Protein AF-A0A183FYB6-F1 (afdb_monomer)

Nearest PDB structures (foldseek):
  6om7-assembly1_SV  TM=3.586E-01  e=1.564E+00  Homo sapiens

Sequence (193 aa):
MKQRPSKEAGGSYETLALQLKVPKEHMGYKEALTTQLQERDVDNSEKNSQEGVKLTKEHHLEDEAEQRRQQRIAFIRQRLKQLKERARAIRKGAALHTLLGLRGSISVEDRQDRLLYKKGDVHDIGNYRPICLLSLIYKLFTRVILNRISRTLDEGQPGEQAGFRRGFSTIDHVHTITKLIEVSREYKPLAVP

pLDDT: mean 75.93, std 17.68, range [33.97, 97.44]

Radius of gyration: 52.87 Å; Cα contacts (8 Å, |Δi|>4): 51; chains: 1; bounding box: 85×89×147 Å

Secondary structure (DSSP, 8-state):
--PPPP------HHHHHHHTT--GGGGHHHHHHHHHHHHHHHHHHHHHHHHHHHHHHHHHHHHHHHHHHHHHHHHHHHHHHHHHHHHHHHHHHHHHHHHTT---S--TT--EEEEEE-SS-SS-GGGEEEEEE--HHHHHHHHHHHHHHHHHHHHTS-TT--TT-TT--HHHHHHHHHHHHHHHHHSS-----

Foldseek 3Di:
DDDDDDDDDPPDPVNVCVVVVPDPVCVVVVVVVVVVVVVVVVVVVVVVVVVVVVVVVVVVVVVVVVVVVVVVVVVVVVVVVVVVVVVVVVVVVVVVCVVVPPPPDPPPPPKDWDWAAADDDPPDPVRTDIDIDDDPVVVVVVVVVCVVCVVVVQVPDDPPDQPPHPPRDVVVVVVVVVVVVVVCVVPPPPPPD

Mean predicted aligned error: 20.77 Å

Solvent-accessible surface area (backbone atoms only — not comparable to full-atom values): 11667 Å² total; per-residue (Å²): 137,82,85,83,84,79,95,81,80,86,70,52,70,68,59,55,40,62,74,65,65,61,65,74,83,60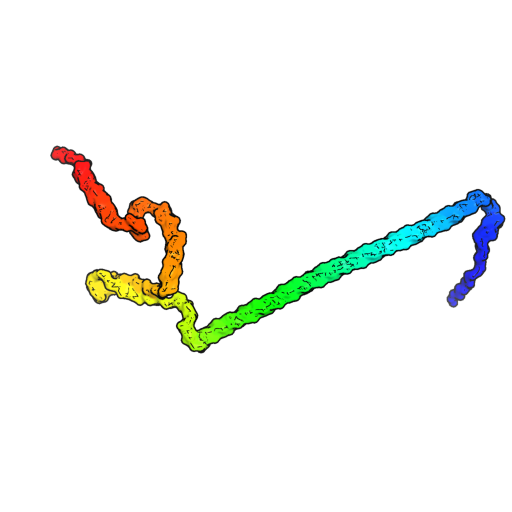,54,60,55,56,56,52,50,50,52,52,51,51,53,52,50,50,54,50,52,52,49,53,51,52,50,54,56,48,54,53,52,51,50,53,53,49,52,52,52,49,50,53,52,49,53,54,52,51,52,52,53,52,51,51,50,52,50,54,50,51,55,47,51,51,51,51,49,51,52,48,45,64,70,68,67,58,90,72,67,87,65,91,69,62,65,46,77,43,77,42,81,73,62,82,61,88,87,46,73,84,27,42,41,84,42,76,45,69,40,70,69,53,54,51,51,52,50,56,52,44,70,71,44,45,65,63,55,61,72,72,47,61,91,86,63,39,81,98,44,88,96,47,53,73,62,59,53,52,53,51,51,53,50,52,52,53,51,54,62,70,67,45,70,79,77,72,130

Organism: Heligmosomoides polygyrus (NCBI:txid6339)

Structure (mmCIF, N/CA/C/O backbone):
data_AF-A0A183FYB6-F1
#
_entry.id   AF-A0A183FYB6-F1
#
loop_
_atom_site.group_PDB
_atom_site.id
_atom_site.type_symbol
_atom_site.label_atom_id
_atom_site.label_alt_id
_atom_site.label_comp_id
_atom_site.label_asym_id
_atom_site.label_entity_id
_atom_site.label_seq_id
_atom_site.pdbx_PDB_ins_code
_atom_site.Cartn_x
_atom_site.Cartn_y
_atom_site.Cartn_z
_atom_site.occupancy
_atom_site.B_iso_or_equiv
_atom_site.auth_seq_id
_atom_site.auth_comp_id
_atom_site.auth_asym_id
_atom_site.auth_atom_id
_atom_site.pdbx_PDB_model_num
ATOM 1 N N . MET A 1 1 ? -24.829 36.175 103.598 1.00 36.00 1 MET A N 1
ATOM 2 C CA . MET A 1 1 ? -24.707 37.210 102.550 1.00 36.00 1 MET A CA 1
ATOM 3 C C . MET A 1 1 ? -26.033 37.271 101.791 1.00 36.00 1 MET A C 1
ATOM 5 O O . MET A 1 1 ? -26.378 36.318 101.116 1.00 36.00 1 MET A O 1
ATOM 9 N N . LYS A 1 2 ? -26.792 38.343 102.062 1.00 42.41 2 LYS A N 1
ATOM 10 C CA . LYS A 1 2 ? -27.970 38.929 101.384 1.00 42.41 2 LYS A CA 1
ATOM 11 C C . LYS A 1 2 ? -29.039 38.004 100.764 1.00 42.41 2 LYS A C 1
ATOM 13 O O . LYS A 1 2 ? -28.958 37.599 99.610 1.00 42.41 2 LYS A O 1
ATOM 18 N N . GLN A 1 3 ? -30.104 37.814 101.546 1.00 36.25 3 GLN A N 1
ATOM 19 C CA . GLN A 1 3 ? -31.458 37.469 101.100 1.00 36.25 3 GLN A CA 1
ATOM 20 C C . GLN A 1 3 ? -31.987 38.526 100.106 1.00 36.25 3 GLN A C 1
ATOM 22 O O . GLN A 1 3 ? -31.734 39.719 100.286 1.00 36.25 3 GLN A O 1
ATOM 27 N N . ARG A 1 4 ? -32.729 38.103 99.072 1.00 36.03 4 ARG A N 1
ATOM 28 C CA . ARG A 1 4 ? -33.546 39.002 98.235 1.00 36.03 4 ARG A CA 1
ATOM 29 C C . ARG A 1 4 ? -34.862 39.301 98.962 1.00 36.03 4 ARG A C 1
ATOM 31 O O . ARG A 1 4 ? -35.551 38.337 99.292 1.00 36.03 4 ARG A O 1
ATOM 38 N N . PRO A 1 5 ? -35.259 40.569 99.151 1.00 35.81 5 PRO A N 1
ATOM 39 C CA . PRO A 1 5 ? -36.634 40.894 99.479 1.00 35.81 5 PRO A CA 1
ATOM 40 C C . PRO A 1 5 ? -37.522 40.871 98.229 1.00 35.81 5 PRO A C 1
ATOM 42 O O . PRO A 1 5 ? -37.082 41.087 97.098 1.00 35.81 5 PRO A O 1
ATOM 45 N N . SER A 1 6 ? -38.776 40.550 98.505 1.00 33.97 6 SER A N 1
ATOM 46 C CA . SER A 1 6 ? -39.926 40.275 97.655 1.00 33.97 6 SER A CA 1
ATOM 47 C C . SER A 1 6 ? -40.366 41.425 96.742 1.00 33.97 6 SER A C 1
ATOM 49 O O . SER A 1 6 ? -40.246 42.604 97.064 1.00 33.97 6 SER A O 1
ATOM 51 N N . LYS A 1 7 ? -40.939 41.036 95.597 1.00 47.16 7 LYS A N 1
ATOM 52 C CA . LYS A 1 7 ? -41.685 41.889 94.667 1.00 47.16 7 LYS A CA 1
ATOM 53 C C . LYS A 1 7 ? -43.050 42.253 95.263 1.00 47.16 7 LYS A C 1
ATOM 55 O O . LYS A 1 7 ? -43.981 41.501 95.031 1.00 47.16 7 LYS A O 1
ATOM 60 N N . GLU A 1 8 ? -43.202 43.388 95.938 1.00 42.03 8 GLU A N 1
ATOM 61 C CA . GLU A 1 8 ? -44.531 43.981 96.172 1.00 42.03 8 GLU A CA 1
ATOM 62 C C . GLU A 1 8 ? -44.449 45.509 96.244 1.00 42.03 8 GLU A C 1
ATOM 64 O O . GLU A 1 8 ? -44.002 46.070 97.236 1.00 42.03 8 GLU A O 1
ATOM 69 N N . ALA A 1 9 ? -44.870 46.167 95.162 1.00 39.75 9 ALA A N 1
ATOM 70 C CA . ALA A 1 9 ? -45.521 47.482 95.163 1.00 39.75 9 ALA A CA 1
ATOM 71 C C . ALA A 1 9 ? -46.007 47.774 93.732 1.00 39.75 9 ALA A C 1
ATOM 73 O O . ALA A 1 9 ? -45.544 48.694 93.060 1.00 39.75 9 ALA A O 1
ATOM 74 N N . GLY A 1 10 ? -46.906 46.929 93.222 1.00 40.19 10 GLY A N 1
ATOM 75 C CA . GLY A 1 10 ? -47.635 47.207 91.988 1.00 40.19 10 GLY A CA 1
ATOM 76 C C . GLY A 1 10 ? -48.708 48.260 92.247 1.00 40.19 10 GLY A C 1
ATOM 77 O O . GLY A 1 10 ? -49.878 47.920 92.374 1.00 40.19 10 GLY A O 1
ATOM 78 N N . GLY A 1 11 ? -48.319 49.531 92.350 1.00 44.25 11 GLY A N 1
ATOM 79 C CA . GLY A 1 11 ? -49.267 50.621 92.131 1.00 44.25 11 GLY A CA 1
ATOM 80 C C . GLY A 1 11 ? -49.662 50.587 90.658 1.00 44.25 11 GLY A C 1
ATOM 81 O O . GLY A 1 11 ? -48.791 50.710 89.797 1.00 44.25 11 GLY A O 1
ATOM 82 N N . SER A 1 12 ? -50.940 50.348 90.354 1.00 60.69 12 SER A N 1
ATOM 83 C CA . SER A 1 12 ? -51.438 50.378 88.973 1.00 60.69 12 SER A CA 1
ATOM 84 C C . SER A 1 12 ? -51.045 51.708 88.319 1.00 60.69 12 SER A C 1
ATOM 86 O O . SER A 1 12 ? -51.021 52.750 88.976 1.00 60.69 12 SER A O 1
ATOM 88 N N . TYR A 1 13 ? -50.745 51.695 87.017 1.00 58.19 13 TYR A N 1
ATOM 89 C CA . TYR A 1 13 ? -50.424 52.907 86.245 1.00 58.19 13 TYR A CA 1
ATOM 90 C C . TYR A 1 13 ? -51.502 53.993 86.420 1.00 58.19 13 TYR A C 1
ATOM 92 O O . TYR A 1 13 ? -51.203 55.184 86.403 1.00 58.19 13 TYR A O 1
ATOM 100 N N . GLU A 1 14 ? -52.747 53.572 86.658 1.00 54.38 14 GLU A N 1
ATOM 101 C CA . GLU A 1 14 ? -53.883 54.442 86.971 1.00 54.38 14 GLU A CA 1
ATOM 102 C C . GLU A 1 14 ? -53.719 55.179 88.306 1.00 54.38 14 GLU A C 1
ATOM 104 O O . GLU A 1 14 ? -54.045 56.360 88.406 1.00 54.38 14 GLU A O 1
ATOM 109 N N . THR A 1 15 ? -53.160 54.518 89.322 1.00 59.91 15 THR A N 1
ATOM 110 C CA . THR A 1 15 ? -52.908 55.107 90.642 1.00 59.91 15 THR A CA 1
ATOM 111 C C . THR A 1 15 ? -51.805 56.167 90.572 1.00 59.91 15 THR A C 1
ATOM 113 O O . THR A 1 15 ? -51.948 57.245 91.150 1.00 59.91 15 THR A O 1
ATOM 116 N N . LEU A 1 16 ? -50.743 55.903 89.800 1.00 59.31 16 LEU A N 1
ATOM 117 C CA . LEU A 1 16 ? -49.637 56.844 89.580 1.00 59.31 16 LEU A CA 1
ATOM 118 C C . LEU A 1 16 ? -50.051 58.036 88.699 1.00 59.31 16 LEU A C 1
ATOM 120 O O . LEU A 1 16 ? -49.665 59.172 88.974 1.00 59.31 16 LEU A O 1
ATOM 124 N N . ALA A 1 17 ? -50.882 57.809 87.678 1.00 59.72 17 ALA A N 1
ATOM 125 C CA . ALA A 1 17 ? -51.378 58.869 86.800 1.00 59.72 17 ALA A CA 1
ATOM 126 C C . ALA A 1 17 ? -52.320 59.850 87.526 1.00 59.72 17 ALA A C 1
ATOM 128 O O . ALA A 1 17 ? -52.258 61.057 87.276 1.00 59.72 17 ALA A O 1
ATOM 129 N N . LEU A 1 18 ? -53.143 59.355 88.463 1.00 61.66 18 LEU A N 1
ATOM 130 C CA . LEU A 1 18 ? -54.000 60.181 89.324 1.00 61.66 18 LEU A CA 1
ATOM 131 C C . LEU A 1 18 ? -53.189 61.034 90.310 1.00 61.66 18 LEU A C 1
ATOM 133 O O . LEU A 1 18 ? -53.523 62.200 90.523 1.00 61.66 18 LEU A O 1
ATOM 137 N N . GLN A 1 19 ? -52.103 60.490 90.871 1.00 58.16 19 GLN A N 1
ATOM 138 C CA . GLN A 1 19 ? -51.196 61.237 91.753 1.00 58.16 19 GLN A CA 1
ATOM 139 C C . GLN A 1 19 ? -50.416 62.334 91.011 1.00 58.16 19 GLN A C 1
ATOM 141 O O . GLN A 1 19 ? -50.148 63.386 91.586 1.00 58.16 19 GLN A O 1
ATOM 146 N N . LEU A 1 20 ? -50.100 62.119 89.730 1.00 62.69 20 LEU A N 1
ATOM 147 C CA . LEU A 1 20 ? -49.336 63.053 88.895 1.00 62.69 20 LEU A CA 1
ATOM 148 C C . LEU A 1 20 ? -50.205 64.042 88.091 1.00 62.69 20 LEU A C 1
ATOM 150 O O . LEU A 1 20 ? -49.653 64.851 87.350 1.00 62.69 20 LEU A O 1
ATOM 154 N N . LYS A 1 21 ? -51.544 64.009 88.233 1.00 56.91 21 LYS A N 1
ATOM 155 C CA . LYS A 1 21 ? -52.509 64.861 87.495 1.00 56.91 21 LYS A CA 1
ATOM 156 C C . LYS A 1 21 ? -52.248 64.899 85.979 1.00 56.91 21 LYS A C 1
ATOM 158 O O . LYS A 1 21 ? -52.318 65.957 85.354 1.00 56.91 21 LYS A O 1
ATOM 163 N N . VAL A 1 22 ? -51.950 63.746 85.379 1.00 59.41 22 VAL A N 1
ATOM 164 C CA . VAL A 1 22 ? -51.697 63.657 83.932 1.00 59.41 22 VAL A CA 1
ATOM 165 C C . VAL A 1 22 ? -52.994 63.981 83.162 1.00 59.41 22 VAL A C 1
ATOM 167 O O . VAL A 1 22 ? -54.030 63.377 83.461 1.00 59.41 22 VAL A O 1
ATOM 170 N N . PRO A 1 23 ? -52.986 64.920 82.193 1.00 55.41 23 PRO A N 1
ATOM 171 C CA . PRO A 1 23 ? -54.174 65.281 81.415 1.00 55.41 23 PRO A CA 1
ATOM 172 C C . PRO A 1 23 ? -54.776 64.071 80.685 1.00 55.41 23 PRO A C 1
ATOM 174 O O . PRO A 1 23 ? -54.050 63.295 80.060 1.00 55.41 23 PRO A O 1
ATOM 177 N N . LYS A 1 24 ? -56.112 63.921 80.717 1.00 55.56 24 LYS A N 1
ATOM 178 C CA . LYS A 1 24 ? -56.839 62.790 80.089 1.00 55.56 24 LYS A CA 1
ATOM 179 C C . LYS A 1 24 ? -56.607 62.674 78.577 1.00 55.56 24 LYS A C 1
ATOM 181 O O . LYS A 1 24 ? -56.803 61.607 78.010 1.00 55.56 24 LYS A O 1
ATOM 186 N N . GLU A 1 25 ? -56.153 63.750 77.947 1.00 56.84 25 GLU A N 1
ATOM 187 C CA . GLU A 1 25 ? -55.796 63.841 76.527 1.00 56.84 25 GLU A CA 1
ATOM 188 C C . GLU A 1 25 ? -54.701 62.834 76.128 1.00 56.84 25 GLU A C 1
ATOM 190 O O . GLU A 1 25 ? -54.684 62.341 75.004 1.00 56.84 25 GLU A O 1
ATOM 195 N N . HIS A 1 26 ? -53.838 62.437 77.070 1.00 54.50 26 HIS A N 1
ATOM 196 C CA . HIS A 1 26 ? -52.789 61.441 76.839 1.00 54.50 26 HIS A CA 1
ATOM 197 C C . HIS A 1 26 ? -53.249 59.982 77.030 1.00 54.50 26 HIS A C 1
ATOM 199 O O . HIS A 1 26 ? -52.442 59.066 76.879 1.00 54.50 26 HIS A O 1
ATOM 205 N N . MET A 1 27 ? -54.533 59.725 77.315 1.00 55.12 27 MET A N 1
ATOM 206 C CA . MET A 1 27 ? -55.073 58.357 77.409 1.00 55.12 27 MET A CA 1
ATOM 207 C C . MET A 1 27 ? -55.101 57.638 76.054 1.00 55.12 27 MET A C 1
ATOM 209 O O . MET A 1 27 ? -54.805 56.445 75.999 1.00 55.12 27 MET A O 1
ATOM 213 N N . GLY A 1 28 ? -55.362 58.361 74.958 1.00 59.12 28 GLY A N 1
ATOM 214 C CA . GLY A 1 28 ? -55.361 57.789 73.604 1.00 59.12 28 GLY A CA 1
ATOM 215 C C . GLY A 1 28 ? -53.983 57.287 73.155 1.00 59.12 28 GLY A C 1
ATOM 216 O O . GLY A 1 28 ? -53.887 56.374 72.340 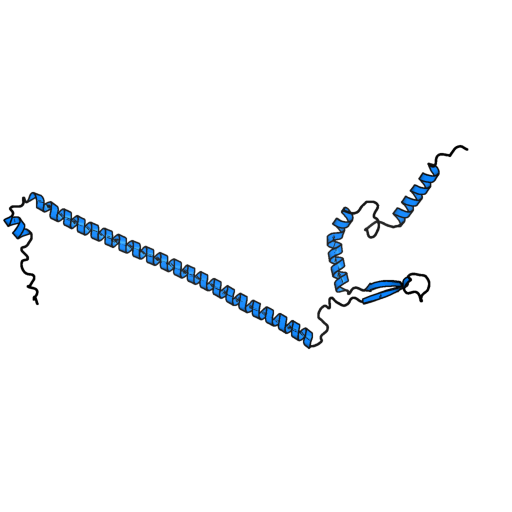1.00 59.12 28 GLY A O 1
ATOM 217 N N . TYR A 1 29 ? -52.903 57.811 73.746 1.00 58.03 29 TYR A N 1
ATOM 218 C CA . TYR A 1 29 ? -51.541 57.340 73.478 1.00 58.03 29 TYR A CA 1
ATOM 219 C C . TYR A 1 29 ? -51.299 55.909 73.970 1.00 58.03 29 TYR A C 1
ATOM 221 O O . TYR A 1 29 ? -50.502 55.197 73.367 1.00 58.03 29 TYR A O 1
ATOM 229 N N . LYS A 1 30 ? -51.982 55.463 75.035 1.00 61.94 30 LYS A N 1
ATOM 230 C CA . LYS A 1 30 ? -51.859 54.089 75.547 1.00 61.94 30 LYS A CA 1
ATOM 231 C C . LYS A 1 30 ? -52.527 53.089 74.606 1.00 61.94 30 LYS A C 1
ATOM 233 O O . LYS A 1 30 ? -51.943 52.050 74.311 1.00 61.94 30 LYS A O 1
ATOM 238 N N . GLU A 1 31 ? -53.727 53.411 74.131 1.00 66.00 31 GLU A N 1
ATOM 239 C CA . GLU A 1 31 ? -54.450 52.595 73.148 1.00 66.00 31 GLU A CA 1
ATOM 240 C C . GLU A 1 31 ? -53.666 52.537 71.836 1.00 66.00 31 GLU A C 1
ATOM 242 O O . GLU A 1 31 ? -53.359 51.452 71.363 1.00 66.00 31 GLU A O 1
ATOM 247 N N . ALA A 1 32 ? -53.177 53.678 71.342 1.00 68.25 32 ALA A N 1
ATOM 248 C CA . ALA A 1 32 ? -52.333 53.716 70.151 1.00 68.25 32 ALA A CA 1
ATOM 249 C C . ALA A 1 32 ? -51.039 52.892 70.304 1.00 68.25 32 ALA A C 1
ATOM 251 O O . ALA A 1 32 ? -50.692 52.140 69.396 1.00 68.25 32 ALA A O 1
ATOM 252 N N . LEU A 1 33 ? -50.336 52.979 71.444 1.00 64.94 33 LEU A N 1
ATOM 253 C CA . LEU A 1 33 ? -49.130 52.171 71.669 1.00 64.94 33 LEU A CA 1
ATOM 254 C C . LEU A 1 33 ? -49.443 50.677 71.770 1.00 64.94 33 LEU A C 1
ATOM 256 O O . LEU A 1 33 ? -48.668 49.861 71.284 1.00 64.94 33 LEU A O 1
ATOM 260 N N . THR A 1 34 ? -50.547 50.306 72.422 1.00 67.94 34 THR A N 1
ATOM 261 C CA . THR A 1 34 ? -50.931 48.893 72.568 1.00 67.94 34 THR A CA 1
ATOM 262 C C . THR A 1 34 ? -51.369 48.297 71.238 1.00 67.94 34 THR A C 1
ATOM 264 O O . THR A 1 34 ? -50.905 47.209 70.907 1.00 67.94 34 THR A O 1
ATOM 267 N N . THR A 1 35 ? -52.133 49.036 70.431 1.00 76.44 35 THR A N 1
ATOM 268 C CA . THR A 1 35 ? -52.473 48.650 69.058 1.00 76.44 35 THR A CA 1
ATOM 269 C C . THR A 1 35 ? -51.221 48.523 68.189 1.00 76.44 35 THR A C 1
ATOM 271 O O . THR A 1 35 ? -51.048 47.496 67.547 1.00 76.44 35 THR A O 1
ATOM 274 N N . GLN A 1 36 ? -50.280 49.473 68.244 1.00 72.50 36 GLN A N 1
ATOM 275 C CA . GLN A 1 36 ? -49.020 49.389 67.488 1.00 72.50 36 GLN A CA 1
ATOM 276 C C . GLN A 1 36 ? -48.127 48.219 67.919 1.00 72.50 36 GLN A C 1
ATOM 278 O O . GLN A 1 36 ? -47.442 47.625 67.086 1.00 72.50 36 GLN A O 1
ATOM 283 N N . LEU A 1 37 ? -48.099 47.891 69.214 1.00 67.25 37 LEU A N 1
ATOM 284 C CA . LEU A 1 37 ? -47.363 46.730 69.718 1.00 67.25 37 LEU A CA 1
ATOM 285 C C . LEU A 1 37 ? -48.024 45.424 69.261 1.00 67.25 37 LEU A C 1
ATOM 287 O O . LEU A 1 37 ? -47.327 44.540 68.775 1.00 67.25 37 LEU A O 1
ATOM 291 N N . GLN A 1 38 ? -49.356 45.335 69.324 1.00 72.94 38 GLN A N 1
ATOM 292 C CA . GLN A 1 38 ? -50.110 44.171 68.852 1.00 72.94 38 GLN A CA 1
ATOM 293 C C . GLN A 1 38 ? -49.990 43.976 67.335 1.00 72.94 38 GLN A C 1
ATOM 295 O O . GLN A 1 38 ? -49.745 42.860 66.889 1.00 72.94 38 GLN A O 1
ATOM 300 N N . GLU A 1 39 ? -50.096 45.044 66.542 1.00 74.81 39 GLU A N 1
ATOM 301 C CA . GLU A 1 39 ? -49.905 45.004 65.086 1.00 74.81 39 GLU A CA 1
ATOM 302 C C . GLU A 1 39 ? -48.475 44.584 64.720 1.00 74.81 39 GLU A C 1
ATOM 304 O O . GLU A 1 39 ? -48.285 43.720 63.865 1.00 74.81 39 GLU A O 1
ATOM 309 N N . ARG A 1 40 ? -47.457 45.108 65.423 1.00 68.88 40 ARG A N 1
ATOM 310 C CA . ARG A 1 40 ? -46.064 44.668 65.234 1.00 68.88 40 ARG A CA 1
ATOM 311 C C . ARG A 1 40 ? -45.859 43.194 65.564 1.00 68.88 40 ARG A C 1
ATOM 313 O O . ARG A 1 40 ? -45.078 42.547 64.870 1.00 68.88 40 ARG A O 1
ATOM 320 N N . ASP A 1 41 ? -46.506 42.676 66.605 1.00 72.50 41 ASP A N 1
ATOM 321 C CA . ASP A 1 41 ? -46.389 41.268 66.997 1.00 72.50 41 ASP A CA 1
ATOM 322 C C . ASP A 1 41 ? -47.071 40.335 65.982 1.00 72.50 41 ASP A C 1
ATOM 324 O O . ASP A 1 41 ? -46.523 39.278 65.657 1.00 72.50 41 ASP A O 1
ATOM 328 N N . VAL A 1 42 ? -48.215 40.747 65.422 1.00 70.44 42 VAL A N 1
ATOM 329 C CA . VAL A 1 42 ? -48.911 40.020 64.346 1.00 70.44 42 VAL A CA 1
ATOM 330 C C . VAL A 1 42 ? -48.062 39.989 63.073 1.00 70.44 42 VAL A C 1
ATOM 332 O O . VAL A 1 42 ? -47.805 38.906 62.549 1.00 70.44 42 VAL A O 1
ATOM 335 N N . ASP A 1 43 ? -47.519 41.129 62.641 1.00 71.44 43 ASP A N 1
ATOM 336 C CA . ASP A 1 43 ? -46.635 41.205 61.470 1.00 71.44 43 ASP A CA 1
ATOM 337 C C . ASP A 1 43 ? -45.375 40.338 61.629 1.00 71.44 43 ASP A C 1
ATOM 339 O O . ASP A 1 43 ? -44.916 39.704 60.674 1.00 71.44 43 ASP A O 1
ATOM 343 N N . ASN A 1 44 ? -44.791 40.295 62.831 1.00 67.00 44 ASN A N 1
ATOM 344 C CA . ASN A 1 44 ? -43.621 39.459 63.110 1.00 67.00 44 ASN A CA 1
ATOM 345 C C . ASN A 1 44 ? -43.977 37.965 63.115 1.00 67.00 44 ASN A C 1
ATOM 347 O O . ASN A 1 44 ? -43.209 37.141 62.618 1.00 67.00 44 ASN A O 1
ATOM 351 N N . SER A 1 45 ? -45.145 37.617 63.658 1.00 65.31 45 SER A N 1
ATOM 352 C CA . SER A 1 45 ? -45.683 36.255 63.645 1.00 65.31 45 SER A CA 1
ATOM 353 C C . SER A 1 45 ? -45.943 35.767 62.216 1.00 65.31 45 SER A C 1
ATOM 355 O O . SER A 1 45 ? -45.556 34.649 61.858 1.00 65.31 45 SER A O 1
ATOM 357 N N . GLU A 1 46 ? -46.547 36.605 61.374 1.00 67.25 46 GLU A N 1
ATOM 358 C CA . GLU A 1 46 ? -46.827 36.277 59.975 1.00 67.25 46 GLU A CA 1
ATOM 359 C C . GLU A 1 46 ? -45.544 36.148 59.147 1.00 67.25 46 GLU A C 1
ATOM 361 O O . GLU A 1 46 ? -45.396 35.174 58.405 1.00 67.25 46 GLU A O 1
ATOM 366 N N . LYS A 1 47 ? -44.574 37.056 59.326 1.00 62.78 47 LYS A N 1
ATOM 367 C CA . LYS A 1 47 ? -43.264 36.972 58.658 1.00 62.78 47 LYS A CA 1
ATOM 368 C C . LYS A 1 47 ? -42.495 35.714 59.057 1.00 62.78 47 LYS A C 1
ATOM 370 O O . LYS A 1 47 ? -42.058 34.983 58.172 1.00 62.78 47 LYS A O 1
ATOM 375 N N . ASN A 1 48 ? -42.421 35.396 60.352 1.00 61.44 48 ASN A N 1
ATOM 376 C CA . ASN A 1 48 ? -41.770 34.170 60.830 1.00 61.44 48 ASN A CA 1
ATOM 377 C C . ASN A 1 48 ? -42.461 32.902 60.304 1.00 61.44 48 ASN A C 1
ATOM 379 O O . ASN A 1 48 ? -41.795 31.925 59.957 1.00 61.44 48 ASN A O 1
ATOM 383 N N . SER A 1 49 ? -43.793 32.915 60.203 1.00 64.06 49 SER A N 1
ATOM 384 C CA . SER A 1 49 ? -44.560 31.790 59.658 1.00 64.06 49 SER A CA 1
ATOM 385 C C . SER A 1 49 ? -44.298 31.596 58.161 1.00 64.06 49 SER A C 1
ATOM 387 O O . SER A 1 49 ? -44.093 30.471 57.707 1.00 64.06 49 SER A O 1
ATOM 389 N N . GLN A 1 50 ? -44.247 32.678 57.381 1.00 64.75 50 GLN A N 1
ATOM 390 C CA . GLN A 1 50 ? -43.956 32.620 55.945 1.00 64.75 50 GLN A CA 1
ATOM 391 C C . GLN A 1 50 ? -42.504 32.217 55.657 1.00 64.75 50 GLN A C 1
ATOM 393 O O . GLN A 1 50 ? -42.257 31.424 54.747 1.00 64.75 50 GLN A O 1
ATOM 398 N N . GLU A 1 51 ? -41.551 32.713 56.445 1.00 63.78 51 GLU A N 1
ATOM 399 C CA . GLU A 1 51 ? -40.132 32.383 56.316 1.00 63.78 51 GLU A CA 1
ATOM 400 C C . GLU A 1 51 ? -39.871 30.914 56.687 1.00 63.78 51 GLU A C 1
ATOM 402 O O . GLU A 1 51 ? -39.200 30.203 55.939 1.00 63.78 51 GLU A O 1
ATOM 407 N N . GLY A 1 52 ? -40.523 30.399 57.739 1.00 60.22 52 GLY A N 1
ATOM 408 C CA . GLY A 1 52 ? -40.499 28.975 58.091 1.00 60.22 52 GLY A CA 1
ATOM 409 C C . GLY A 1 52 ? -41.098 28.066 57.009 1.00 60.22 52 GLY A C 1
ATOM 410 O O . GLY A 1 52 ? -40.540 27.010 56.699 1.00 60.22 52 GLY A O 1
ATOM 411 N N . VAL A 1 53 ? -42.194 28.486 56.365 1.00 64.88 53 VAL A N 1
ATOM 412 C CA . VAL A 1 53 ? -42.794 27.764 55.224 1.00 64.88 53 VAL A CA 1
ATOM 413 C C . VAL A 1 53 ? -41.895 27.814 53.981 1.00 64.88 53 VAL A C 1
ATOM 415 O O . VAL A 1 53 ? -41.879 26.872 53.188 1.00 64.88 53 VAL A O 1
ATOM 418 N N . LYS A 1 54 ? -41.131 28.892 53.787 1.00 67.12 54 LYS A N 1
ATOM 419 C CA . LYS A 1 54 ? -40.190 29.020 52.670 1.00 67.12 54 LYS A CA 1
ATOM 420 C C . LYS A 1 54 ? -38.951 28.141 52.872 1.00 67.12 54 LYS A C 1
ATOM 422 O O . LYS A 1 54 ? -38.628 27.359 51.983 1.00 67.12 54 LYS A O 1
ATOM 427 N N . LEU A 1 55 ? -38.351 28.183 54.063 1.00 59.50 55 LEU A N 1
ATOM 428 C CA . LEU A 1 55 ? -37.210 27.349 54.459 1.00 59.50 55 LEU A CA 1
ATOM 429 C C . LEU A 1 55 ? -37.531 25.851 54.368 1.00 59.50 55 LEU A C 1
ATOM 431 O O . LEU A 1 55 ? -36.737 25.070 53.855 1.00 59.50 55 LEU A O 1
ATOM 435 N N . THR A 1 56 ? -38.722 25.438 54.807 1.00 63.16 56 THR A N 1
ATOM 436 C CA . THR A 1 56 ? -39.146 24.028 54.716 1.00 63.16 56 THR A CA 1
ATOM 437 C C . THR A 1 56 ? -39.356 23.562 53.276 1.00 63.16 56 THR A C 1
ATOM 439 O O . THR A 1 56 ? -38.991 22.435 52.949 1.00 63.16 56 THR A O 1
ATOM 442 N N . LYS A 1 57 ? -39.890 24.415 52.391 1.00 68.12 57 LYS A N 1
ATOM 443 C CA . LYS A 1 57 ? -40.014 24.100 50.957 1.00 68.12 57 LYS A CA 1
ATOM 444 C C . LYS A 1 57 ? -38.654 24.011 50.267 1.00 68.12 57 LYS A C 1
ATOM 446 O O . LYS A 1 57 ? -38.463 23.113 49.452 1.00 68.12 57 LYS A O 1
ATOM 451 N N . GLU A 1 58 ? -37.728 24.910 50.594 1.00 64.50 58 GLU A N 1
ATOM 452 C CA . GLU A 1 58 ? -36.359 24.896 50.063 1.00 64.50 58 GLU A CA 1
ATOM 453 C C . GLU A 1 58 ? -35.609 23.628 50.501 1.00 64.50 58 GLU A C 1
ATOM 455 O O . GLU A 1 58 ? -35.092 22.918 49.640 1.00 64.50 58 GLU A O 1
ATOM 460 N N . HIS A 1 59 ? -35.678 23.250 51.783 1.00 62.72 59 HIS A N 1
ATOM 461 C CA . HIS A 1 59 ? -35.098 21.993 52.273 1.00 62.72 59 HIS A CA 1
ATOM 462 C C . HIS A 1 59 ? -35.685 20.750 51.586 1.00 62.72 59 HIS A C 1
ATOM 464 O O . HIS A 1 59 ? -34.938 19.864 51.186 1.00 62.72 59 HIS A O 1
ATOM 470 N N . HIS A 1 60 ? -37.004 20.687 51.371 1.00 70.12 60 HIS A N 1
ATOM 471 C CA . HIS A 1 60 ? -37.621 19.535 50.698 1.00 70.12 60 HIS A CA 1
ATOM 472 C C . HIS A 1 60 ? -37.218 19.415 49.217 1.00 70.12 60 HIS A C 1
ATOM 474 O O . HIS A 1 60 ? -37.036 18.312 48.701 1.00 70.12 60 HIS A O 1
ATOM 480 N N . LEU A 1 61 ? -37.050 20.549 48.529 1.00 69.19 61 LEU A N 1
ATOM 481 C CA . LEU A 1 61 ? -36.557 20.591 47.150 1.00 69.19 61 LEU A CA 1
ATOM 482 C C . LEU A 1 61 ? -35.079 20.177 47.062 1.00 69.19 61 LEU A C 1
ATOM 484 O O . LEU A 1 61 ? -34.693 19.480 46.117 1.00 69.19 61 LEU A O 1
ATOM 488 N N . GLU A 1 62 ? -34.262 20.575 48.040 1.00 71.94 62 GLU A N 1
ATOM 489 C CA . GLU A 1 62 ? -32.864 20.150 48.158 1.00 71.94 62 GLU A CA 1
ATOM 490 C C . GLU A 1 62 ? -32.744 18.649 48.453 1.00 71.94 62 GLU A C 1
ATOM 492 O O . GLU A 1 62 ? -31.966 17.964 47.783 1.00 71.94 62 GLU A O 1
ATOM 497 N N . ASP A 1 63 ? -33.577 18.110 49.348 1.00 78.31 63 ASP A N 1
ATOM 498 C CA . ASP A 1 63 ? -33.628 16.680 49.671 1.00 78.31 63 ASP A CA 1
ATOM 499 C C . ASP A 1 63 ? -33.995 15.831 48.440 1.00 78.31 63 ASP A C 1
ATOM 501 O O . ASP A 1 63 ? -33.372 14.798 48.168 1.00 78.31 63 ASP A O 1
ATOM 505 N N . GLU A 1 64 ? -34.966 16.273 47.633 1.00 80.50 64 GLU A N 1
ATOM 506 C CA . GLU A 1 64 ? -35.306 15.608 46.371 1.00 80.50 64 GLU A CA 1
ATOM 507 C C . GLU A 1 64 ? -34.163 15.675 45.349 1.00 80.50 64 GLU A C 1
ATOM 509 O O . GLU A 1 64 ? -33.880 14.694 44.647 1.00 80.50 64 GLU A O 1
ATOM 514 N N . ALA A 1 65 ? -33.500 16.828 45.228 1.00 81.44 65 ALA A N 1
ATOM 515 C CA . ALA A 1 65 ? -32.367 16.997 44.327 1.00 81.44 65 ALA A CA 1
ATOM 516 C C . ALA A 1 65 ? -31.189 16.103 44.746 1.00 81.44 65 ALA A C 1
ATOM 518 O O . ALA A 1 65 ? -30.536 15.483 43.893 1.00 81.44 65 ALA A O 1
ATOM 519 N N . GLU A 1 66 ? -30.952 15.972 46.050 1.00 85.12 66 GLU A N 1
ATOM 520 C CA . GLU A 1 66 ? -29.929 15.102 46.605 1.00 85.12 66 GLU A CA 1
ATOM 521 C C . GLU A 1 66 ? -30.280 13.623 46.417 1.00 85.12 66 GLU A C 1
ATOM 523 O O . GLU A 1 66 ? -29.429 12.856 45.957 1.00 85.12 66 GLU A O 1
ATOM 528 N N . GLN A 1 67 ? -31.538 13.221 46.616 1.00 85.12 67 GLN A N 1
ATOM 529 C CA . GLN A 1 67 ? -32.001 11.870 46.285 1.00 85.12 67 GLN A CA 1
ATOM 530 C C . GLN A 1 67 ? -31.815 11.552 44.796 1.00 85.12 67 GLN A C 1
ATOM 532 O O . GLN A 1 67 ? -31.275 10.497 44.451 1.00 85.12 67 GLN A O 1
ATOM 537 N N . ARG A 1 68 ? -32.163 12.473 43.888 1.00 85.88 68 ARG A N 1
ATOM 538 C CA . ARG A 1 68 ? -31.927 12.306 42.440 1.00 85.88 68 ARG A CA 1
ATOM 539 C C . ARG A 1 68 ? -30.434 12.189 42.124 1.00 85.88 68 ARG A C 1
ATOM 541 O O . ARG A 1 68 ? -30.037 11.372 41.286 1.00 85.88 68 ARG A O 1
ATOM 548 N N . ARG A 1 69 ? -29.580 12.967 42.798 1.00 85.12 69 ARG A N 1
ATOM 549 C CA . ARG A 1 69 ? -28.116 12.885 42.671 1.00 85.12 69 ARG A CA 1
ATOM 550 C C . ARG A 1 69 ? -27.590 11.537 43.168 1.00 85.12 69 ARG A C 1
ATOM 552 O O . ARG A 1 69 ? -26.789 10.909 42.472 1.00 85.12 69 ARG A O 1
ATOM 559 N N . GLN A 1 70 ? -28.069 11.057 44.312 1.00 86.38 70 GLN A N 1
ATOM 560 C CA . GLN A 1 70 ? -27.701 9.759 44.876 1.00 86.38 70 GLN A CA 1
ATOM 561 C C . GLN A 1 70 ? -28.145 8.600 43.973 1.00 86.38 70 GLN A C 1
ATOM 563 O O . GLN A 1 70 ? -27.343 7.703 43.706 1.00 86.38 70 GLN A O 1
ATOM 568 N N . GLN A 1 71 ? -29.356 8.655 43.409 1.00 90.12 71 GLN A N 1
ATOM 569 C CA . GLN A 1 71 ? -29.848 7.672 42.437 1.00 90.12 71 GLN A CA 1
ATOM 570 C C . GLN A 1 71 ? -28.969 7.622 41.176 1.00 90.12 71 GLN A C 1
ATOM 572 O O . GLN A 1 71 ? -28.577 6.538 40.732 1.00 90.12 71 GLN A O 1
ATOM 577 N N . ARG A 1 72 ? -28.568 8.781 40.629 1.00 89.56 72 ARG A N 1
ATOM 578 C CA . ARG A 1 72 ? -27.644 8.855 39.480 1.00 89.56 72 ARG A CA 1
ATOM 579 C C . ARG A 1 72 ? -26.272 8.259 39.803 1.00 89.56 72 ARG A C 1
ATOM 581 O O . ARG A 1 72 ? -25.737 7.480 39.013 1.00 89.56 72 ARG A O 1
ATOM 588 N N . ILE A 1 73 ? -25.709 8.580 40.969 1.00 89.12 73 ILE A N 1
ATOM 589 C CA . ILE A 1 73 ? -24.416 8.039 41.417 1.00 89.12 73 ILE A CA 1
ATOM 590 C C . ILE A 1 73 ? -24.499 6.519 41.613 1.00 89.12 73 ILE A C 1
ATOM 592 O O . ILE A 1 73 ? -23.586 5.799 41.200 1.00 89.12 73 ILE A O 1
ATOM 596 N N . ALA A 1 74 ? -25.585 6.016 42.202 1.00 90.75 74 ALA 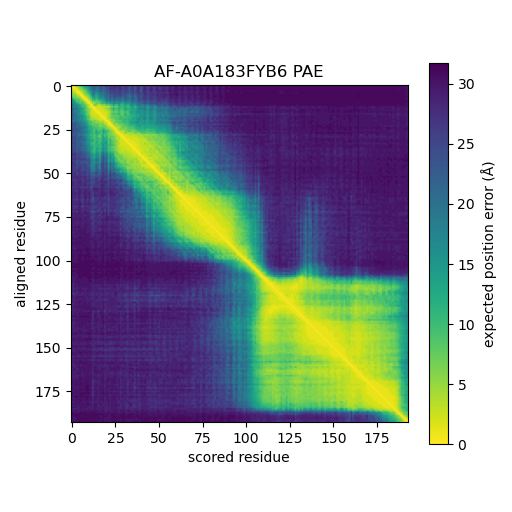A N 1
ATOM 597 C CA . ALA A 1 74 ? -25.811 4.586 42.391 1.00 90.75 74 ALA A CA 1
ATOM 598 C C . ALA A 1 74 ? -25.869 3.842 41.047 1.00 90.75 74 ALA A C 1
ATOM 600 O O . ALA A 1 74 ? -25.182 2.831 40.874 1.00 90.75 74 ALA A O 1
ATOM 601 N N . PHE A 1 75 ? -26.586 4.395 40.064 1.00 92.31 75 PHE A N 1
ATOM 602 C CA . PHE A 1 75 ? -26.650 3.847 38.709 1.00 92.31 75 PHE A CA 1
ATOM 603 C C . PHE A 1 75 ? -25.270 3.800 38.034 1.00 92.31 75 PHE A C 1
ATOM 605 O O . PHE A 1 75 ? -24.862 2.762 37.503 1.00 92.31 75 PHE A O 1
ATOM 612 N N . ILE A 1 76 ? -24.500 4.892 38.110 1.00 87.00 76 ILE A N 1
ATOM 613 C CA . ILE A 1 76 ? -23.141 4.956 37.551 1.00 87.00 76 ILE A CA 1
ATOM 614 C C . ILE A 1 76 ? -22.232 3.915 38.219 1.00 87.00 76 ILE A C 1
ATOM 616 O O . ILE A 1 76 ? -21.518 3.186 37.526 1.00 87.00 76 ILE A O 1
ATOM 620 N N . ARG A 1 77 ? -22.282 3.780 39.551 1.00 89.44 77 ARG A N 1
ATOM 621 C CA . ARG A 1 77 ? -21.510 2.762 40.288 1.00 89.44 77 ARG A CA 1
ATOM 622 C C . ARG A 1 77 ? -21.877 1.346 39.850 1.00 89.44 77 ARG A C 1
ATOM 624 O O . ARG A 1 77 ? -20.977 0.534 39.624 1.00 89.44 77 ARG A O 1
ATOM 631 N N . GLN A 1 78 ? -23.165 1.050 39.681 1.00 91.94 78 GLN A N 1
ATOM 632 C CA . GLN A 1 78 ? -23.627 -0.252 39.197 1.00 91.94 78 GLN A CA 1
ATOM 633 C C . GLN A 1 78 ? -23.116 -0.534 37.777 1.00 91.94 78 GLN A C 1
ATOM 635 O O . GLN A 1 78 ? -22.599 -1.624 37.514 1.00 91.94 78 GLN A O 1
ATOM 640 N N . ARG A 1 79 ? -23.170 0.456 36.876 1.00 91.00 79 ARG A N 1
ATOM 641 C CA . ARG A 1 79 ? -22.672 0.321 35.501 1.00 91.00 79 ARG A CA 1
ATOM 642 C C . ARG A 1 79 ? -21.158 0.122 35.450 1.00 91.00 79 ARG A C 1
ATOM 644 O O . ARG A 1 79 ? -20.683 -0.746 34.719 1.00 91.00 79 ARG A O 1
ATOM 651 N N . LEU A 1 80 ? -20.405 0.857 36.269 1.00 88.50 80 LEU A N 1
ATOM 652 C CA . LEU A 1 80 ? -18.960 0.673 36.416 1.00 88.50 80 LEU A CA 1
ATOM 653 C C . LEU A 1 80 ? -18.619 -0.713 36.973 1.00 88.50 80 LEU A C 1
ATOM 655 O O . LEU A 1 80 ? -17.672 -1.339 36.497 1.00 88.50 80 LEU A O 1
ATOM 659 N N . LYS A 1 81 ? -19.396 -1.230 37.935 1.00 89.00 81 LYS A N 1
ATOM 660 C CA . LYS A 1 81 ? -19.230 -2.595 38.459 1.00 89.00 81 LYS A CA 1
ATOM 661 C C . LYS A 1 81 ? -19.440 -3.634 37.352 1.00 89.00 81 LYS A C 1
ATOM 663 O O . LYS A 1 81 ? -18.576 -4.485 37.160 1.00 89.00 81 LYS A O 1
ATOM 668 N N . GLN A 1 82 ? -20.513 -3.510 36.565 1.00 86.31 82 GLN A N 1
ATOM 669 C CA . GLN A 1 82 ? -20.778 -4.389 35.418 1.00 86.31 82 GLN A CA 1
ATOM 670 C C . GLN A 1 82 ? -19.656 -4.335 34.368 1.00 86.31 82 GLN A C 1
ATOM 672 O O . GLN A 1 82 ? -19.201 -5.378 33.901 1.00 86.31 82 GLN A O 1
ATOM 677 N N . LEU A 1 83 ? -19.168 -3.142 34.013 1.00 81.12 83 LEU A N 1
ATOM 678 C CA . LEU A 1 83 ? -18.068 -2.982 33.055 1.00 81.12 83 LEU A CA 1
ATOM 679 C C . LEU A 1 83 ? -16.756 -3.588 33.574 1.00 81.12 83 LEU A C 1
ATOM 681 O O . LEU A 1 83 ? -16.055 -4.261 32.819 1.00 81.12 83 LEU A O 1
ATOM 685 N N . LYS A 1 84 ? -16.447 -3.422 34.866 1.00 83.19 84 LYS A N 1
ATOM 686 C CA . LYS A 1 84 ? -15.274 -4.041 35.502 1.00 83.19 84 LYS A CA 1
ATOM 687 C C . LYS A 1 84 ? -15.349 -5.569 35.507 1.00 83.19 84 LYS A C 1
ATOM 689 O O . LYS A 1 84 ? -14.322 -6.216 35.301 1.00 83.19 84 LYS A O 1
ATOM 694 N N . GLU A 1 85 ? -16.525 -6.153 35.743 1.00 83.25 85 GLU A N 1
ATOM 695 C CA . GLU A 1 85 ? -16.722 -7.607 35.638 1.00 83.25 85 GLU A CA 1
ATOM 696 C C . GLU A 1 85 ? -16.557 -8.093 34.193 1.00 83.25 85 GLU A C 1
ATOM 698 O O . GLU A 1 85 ? -15.814 -9.041 33.952 1.00 83.25 85 GLU A O 1
ATOM 703 N N . ARG A 1 86 ? -17.138 -7.391 33.209 1.00 78.38 86 ARG A N 1
ATOM 704 C CA . ARG A 1 86 ? -16.966 -7.720 31.781 1.00 78.38 86 ARG A CA 1
ATOM 705 C C . ARG A 1 86 ? -15.500 -7.655 31.349 1.00 78.38 86 ARG A C 1
ATOM 707 O O . ARG A 1 86 ? -15.015 -8.576 30.703 1.00 78.38 86 ARG A O 1
ATOM 714 N N . ALA A 1 87 ? -14.762 -6.629 31.768 1.00 74.00 87 ALA A N 1
ATOM 715 C CA . ALA A 1 87 ? -13.332 -6.510 31.483 1.00 74.00 87 ALA A CA 1
ATOM 716 C C . ALA A 1 87 ? -12.487 -7.606 32.163 1.00 74.00 87 ALA A C 1
ATOM 718 O O . ALA A 1 87 ? -11.461 -8.025 31.624 1.00 74.00 87 ALA A O 1
ATOM 719 N N . ARG A 1 88 ? -12.887 -8.085 33.351 1.00 77.06 88 ARG A N 1
ATOM 720 C CA . ARG A 1 88 ? -12.256 -9.248 34.000 1.00 77.06 88 ARG A CA 1
ATOM 721 C C . ARG A 1 88 ? -12.579 -10.549 33.272 1.00 77.06 88 ARG A C 1
ATOM 723 O O . ARG A 1 88 ? -11.671 -11.351 33.099 1.00 77.06 88 ARG A O 1
ATOM 730 N N . ALA A 1 89 ? -13.816 -10.739 32.818 1.00 71.88 89 ALA A N 1
ATOM 731 C CA . ALA A 1 89 ? -14.213 -11.902 32.028 1.00 71.88 89 ALA A CA 1
ATOM 732 C C . ALA A 1 89 ? -13.459 -11.964 30.691 1.00 71.88 89 ALA A C 1
ATOM 734 O O . ALA A 1 89 ? -12.946 -13.019 30.344 1.00 71.88 89 ALA A O 1
ATOM 735 N N . ILE A 1 90 ? -13.293 -10.828 30.002 1.00 71.56 90 ILE A N 1
ATOM 736 C CA . ILE A 1 90 ? -12.486 -10.737 28.774 1.00 71.56 90 ILE A CA 1
ATOM 737 C C . ILE A 1 90 ? -11.020 -11.084 29.057 1.00 71.56 90 ILE A C 1
ATOM 739 O O . ILE A 1 90 ? -10.444 -11.893 28.341 1.00 71.56 90 ILE A O 1
ATOM 743 N N . ARG A 1 91 ? -10.420 -10.540 30.126 1.00 68.00 91 ARG A N 1
ATOM 744 C CA . ARG A 1 91 ? -9.035 -10.875 30.509 1.00 68.00 91 ARG A CA 1
ATOM 745 C C . ARG A 1 91 ? -8.860 -12.342 30.892 1.00 68.00 91 ARG A C 1
ATOM 747 O O . ARG A 1 91 ? -7.883 -12.955 30.482 1.00 68.00 91 ARG A O 1
ATOM 754 N N . LYS A 1 92 ? -9.799 -12.915 31.650 1.00 67.25 92 LYS A N 1
ATOM 755 C CA . LYS A 1 92 ? -9.791 -14.344 31.992 1.00 67.25 92 LYS A CA 1
ATOM 756 C C . LYS A 1 92 ? -9.992 -15.215 30.755 1.00 67.25 92 LYS A C 1
ATOM 758 O O . LYS A 1 92 ? -9.298 -16.209 30.631 1.00 67.25 92 LYS A O 1
ATOM 763 N N . GLY A 1 93 ? -10.881 -14.830 29.839 1.00 61.75 93 GLY A N 1
ATOM 764 C CA . GLY A 1 93 ? -11.094 -15.513 28.562 1.00 61.75 93 GLY A CA 1
ATOM 765 C C . GLY A 1 93 ? -9.870 -15.444 27.651 1.00 61.75 93 GLY A C 1
ATOM 766 O O . GLY A 1 93 ? -9.506 -16.455 27.067 1.00 61.75 93 GLY A O 1
ATOM 767 N N . ALA A 1 94 ? -9.180 -14.301 27.604 1.00 58.94 94 ALA A N 1
ATOM 768 C CA . ALA A 1 94 ? -7.903 -14.154 26.908 1.00 58.94 94 ALA A CA 1
ATOM 769 C C . ALA A 1 94 ? -6.813 -15.040 27.534 1.00 58.94 94 ALA A C 1
ATOM 771 O O . ALA A 1 94 ? -6.112 -15.738 26.814 1.00 58.94 94 ALA A O 1
ATOM 772 N N . ALA A 1 95 ? -6.724 -15.092 28.868 1.00 60.91 95 ALA A N 1
ATOM 773 C CA . ALA A 1 95 ? -5.794 -15.984 29.559 1.00 60.91 95 ALA A CA 1
ATOM 774 C C . ALA A 1 95 ? -6.130 -17.467 29.328 1.00 60.91 95 ALA A C 1
ATOM 776 O O . ALA A 1 95 ? -5.223 -18.261 29.114 1.00 60.91 95 ALA A O 1
ATOM 777 N N . LEU A 1 96 ? -7.416 -17.840 29.320 1.00 59.91 96 LEU A N 1
ATOM 778 C CA . LEU A 1 96 ? -7.867 -19.206 29.033 1.00 59.91 96 LEU A CA 1
ATOM 779 C C . LEU A 1 96 ? -7.569 -19.596 27.580 1.00 59.91 96 LEU A C 1
ATOM 781 O O . LEU A 1 96 ? -7.147 -20.714 27.317 1.00 59.91 96 LEU A O 1
ATOM 785 N N . HIS A 1 97 ? -7.751 -18.656 26.650 1.00 55.50 97 HIS A N 1
ATOM 786 C CA . HIS A 1 97 ? -7.406 -18.800 25.238 1.00 55.50 97 HIS A CA 1
ATOM 787 C C . HIS A 1 97 ? -5.897 -19.046 25.050 1.00 55.50 97 HIS A C 1
ATOM 789 O O . HIS A 1 97 ? -5.517 -19.949 24.307 1.00 55.50 97 HIS A O 1
ATOM 795 N N . THR A 1 98 ? -5.046 -18.345 25.812 1.00 54.75 98 THR A N 1
ATOM 796 C CA . THR A 1 98 ? -3.595 -18.597 25.870 1.00 54.75 98 THR A CA 1
ATOM 797 C C . THR A 1 98 ? -3.248 -19.940 26.530 1.00 54.75 98 THR A C 1
ATOM 799 O O . THR A 1 98 ? -2.371 -20.643 26.036 1.00 54.75 98 THR A O 1
ATOM 802 N N . LEU A 1 99 ? -3.932 -20.325 27.617 1.00 56.56 99 LEU A N 1
ATOM 803 C CA . LEU A 1 99 ? -3.631 -21.543 28.384 1.00 56.56 99 LEU A CA 1
ATOM 804 C C . LEU A 1 99 ? -4.073 -22.834 27.675 1.00 56.56 99 LEU A C 1
ATOM 806 O O . LEU A 1 99 ? -3.402 -23.853 27.795 1.00 56.56 99 LEU A O 1
ATOM 810 N N . LEU A 1 100 ? -5.196 -22.805 26.945 1.00 58.59 100 LEU A N 1
ATOM 811 C CA . LEU A 1 100 ? -5.730 -23.977 26.239 1.00 58.59 100 LEU A CA 1
ATOM 812 C C . LEU A 1 100 ? -5.013 -24.280 24.916 1.00 58.59 100 LEU A C 1
ATOM 814 O O . LEU A 1 100 ? -5.388 -25.237 24.243 1.00 58.59 100 LEU A O 1
ATOM 818 N N . GLY A 1 101 ? -4.025 -23.479 24.499 1.00 53.16 101 GLY A N 1
ATOM 819 C CA . GLY A 1 101 ? -3.273 -23.731 23.263 1.00 53.16 101 GLY A CA 1
ATOM 820 C C . GLY A 1 101 ? -4.137 -23.766 21.994 1.00 53.16 101 GLY A C 1
ATOM 821 O O . GLY A 1 101 ? -3.656 -24.157 20.929 1.00 53.16 101 GLY A O 1
ATOM 822 N N . LEU A 1 102 ? -5.403 -23.341 22.076 1.00 54.12 102 LEU A N 1
ATOM 823 C CA . LEU A 1 102 ? -6.283 -23.168 20.932 1.00 54.12 102 LEU A CA 1
ATOM 824 C C . LEU A 1 102 ? -5.772 -21.945 20.167 1.00 54.12 102 LEU A C 1
ATOM 826 O O . LEU A 1 102 ? -6.194 -20.819 20.421 1.00 54.12 102 LEU A O 1
ATOM 830 N N . ARG A 1 103 ? -4.825 -22.185 19.250 1.00 44.91 103 ARG A N 1
ATOM 831 C CA . ARG A 1 103 ? -4.305 -21.284 18.204 1.00 44.91 103 ARG A CA 1
ATOM 832 C C . ARG A 1 103 ? -5.445 -20.745 17.320 1.00 44.91 103 ARG A C 1
ATOM 834 O O . ARG A 1 103 ? -5.587 -21.087 16.155 1.00 44.91 103 ARG A O 1
ATOM 841 N N . GLY A 1 104 ? -6.307 -19.933 17.908 1.00 46.59 104 GLY A N 1
ATOM 842 C CA . GLY A 1 104 ? -7.452 -19.291 17.271 1.00 46.5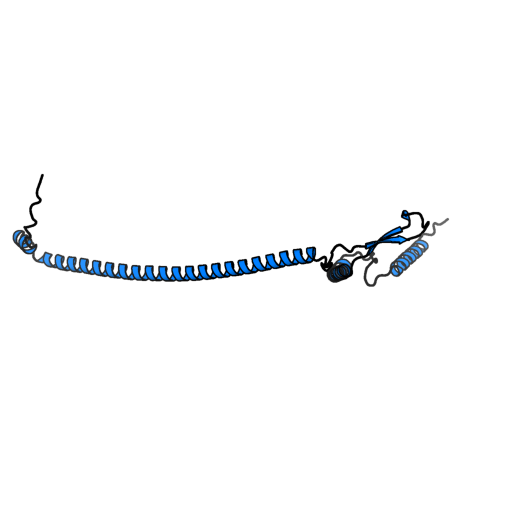9 104 GLY A CA 1
ATOM 843 C C . GLY A 1 104 ? -7.580 -17.826 17.672 1.00 46.59 104 GLY A C 1
ATOM 844 O O . GLY A 1 104 ? -8.613 -17.208 17.441 1.00 46.59 104 GLY A O 1
ATOM 845 N N . SER A 1 105 ? -6.548 -17.263 18.300 1.00 45.66 105 SER A N 1
ATOM 846 C CA . SER A 1 105 ? -6.336 -15.826 18.271 1.00 45.66 105 SER A CA 1
ATOM 847 C C . SER A 1 105 ? -5.946 -15.542 16.834 1.00 45.66 105 SER A C 1
ATOM 849 O O . SER A 1 105 ? -5.145 -16.274 16.255 1.00 45.66 105 SER A O 1
ATOM 851 N N . ILE A 1 106 ? -6.556 -14.529 16.227 1.00 51.47 106 ILE A N 1
ATOM 852 C CA . ILE A 1 106 ? -6.085 -13.990 14.956 1.00 51.47 106 ILE A CA 1
ATOM 853 C C . ILE A 1 106 ? -4.630 -13.591 15.206 1.00 51.47 106 ILE A C 1
ATOM 855 O O . ILE A 1 106 ? -4.360 -12.550 15.801 1.00 51.47 106 ILE A O 1
ATOM 859 N N . SER A 1 107 ? -3.708 -14.487 14.861 1.00 46.34 107 SER A N 1
ATOM 860 C CA . SER A 1 107 ? -2.284 -14.264 14.986 1.00 46.34 107 SER A CA 1
ATOM 861 C C . SER A 1 107 ? -1.948 -13.246 13.915 1.00 46.34 107 SER A C 1
ATOM 863 O O . SER A 1 107 ? -1.988 -13.513 12.715 1.00 46.34 107 SER A O 1
ATOM 865 N N . VAL A 1 108 ? -1.668 -12.036 14.372 1.00 51.88 108 VAL A N 1
ATOM 866 C CA . VAL A 1 108 ? -1.144 -10.923 13.579 1.00 51.88 108 VAL A CA 1
ATOM 867 C C . VAL A 1 108 ? 0.268 -11.281 13.047 1.00 51.88 108 VAL A C 1
ATOM 869 O O . VAL A 1 108 ? 0.860 -10.537 12.280 1.00 51.88 108 VAL A O 1
ATOM 872 N N . GLU A 1 109 ? 0.810 -12.456 13.385 1.00 54.75 109 GLU A N 1
ATOM 873 C CA . GLU A 1 109 ? 2.212 -12.821 13.164 1.00 54.75 109 GLU A CA 1
ATOM 874 C C . GLU A 1 109 ? 2.453 -13.865 12.060 1.00 54.75 109 GLU A C 1
ATOM 876 O O . GLU A 1 109 ? 3.604 -14.188 11.781 1.00 54.75 109 GLU A O 1
ATOM 881 N N . ASP A 1 110 ? 1.421 -14.350 11.358 1.00 62.06 110 ASP A N 1
ATOM 882 C CA . ASP A 1 110 ? 1.598 -15.331 10.269 1.00 62.06 110 ASP A CA 1
ATOM 883 C C . ASP A 1 110 ? 2.084 -14.661 8.961 1.00 62.06 110 ASP A C 1
ATOM 885 O O . ASP A 1 110 ? 1.400 -14.659 7.930 1.00 62.06 110 ASP A O 1
ATOM 889 N N . ARG A 1 111 ? 3.270 -14.042 9.006 1.00 70.81 111 ARG A N 1
ATOM 890 C CA . ARG A 1 111 ? 4.018 -13.567 7.836 1.00 70.81 111 ARG A CA 1
ATOM 891 C C . ARG A 1 111 ? 5.048 -14.624 7.465 1.00 70.81 111 ARG A C 1
ATOM 893 O O . ARG A 1 111 ? 5.948 -14.914 8.245 1.00 70.81 111 ARG A O 1
ATOM 900 N N . GLN A 1 112 ? 4.938 -15.175 6.262 1.00 82.94 112 GLN A N 1
ATOM 901 C CA . GLN A 1 112 ? 5.895 -16.166 5.781 1.00 82.94 112 GLN A CA 1
ATOM 902 C C . GLN A 1 112 ? 6.810 -15.553 4.726 1.00 82.94 112 GLN A C 1
ATOM 904 O O . GLN A 1 112 ? 6.364 -15.237 3.622 1.00 82.94 112 GLN A O 1
ATOM 909 N N . ASP A 1 113 ? 8.092 -15.417 5.049 1.00 88.44 113 ASP A N 1
ATOM 910 C CA . ASP A 1 113 ? 9.091 -14.932 4.104 1.00 88.44 113 ASP A CA 1
ATOM 911 C C . ASP A 1 113 ? 9.617 -16.095 3.258 1.00 88.44 113 ASP A C 1
ATOM 913 O O . ASP A 1 113 ? 10.021 -17.142 3.764 1.00 88.44 113 ASP A O 1
ATOM 917 N N . ARG A 1 114 ? 9.571 -15.926 1.937 1.00 91.44 114 ARG A N 1
ATOM 918 C CA . ARG A 1 114 ? 10.057 -16.899 0.958 1.00 91.44 114 ARG A CA 1
ATOM 919 C C . ARG A 1 114 ? 10.972 -16.211 -0.038 1.00 91.44 114 ARG A C 1
ATOM 921 O O . ARG A 1 114 ? 10.735 -15.073 -0.434 1.00 91.44 114 ARG A O 1
ATOM 928 N N . LEU A 1 115 ? 11.999 -16.925 -0.477 1.00 94.19 115 LEU A N 1
ATOM 929 C CA . LEU A 1 115 ? 12.884 -16.464 -1.538 1.00 94.19 115 LEU A CA 1
ATOM 930 C C . LEU A 1 115 ? 12.321 -16.889 -2.898 1.00 94.19 115 LEU A C 1
ATOM 932 O O . LEU A 1 115 ? 12.027 -18.063 -3.115 1.00 94.19 115 LEU A O 1
ATOM 936 N N . LEU A 1 116 ? 12.167 -15.928 -3.809 1.00 95.44 116 LEU A N 1
ATOM 937 C CA . LEU A 1 116 ? 11.811 -16.156 -5.207 1.00 95.44 116 LEU A CA 1
ATOM 938 C C . LEU A 1 116 ? 13.046 -15.954 -6.079 1.00 95.44 116 LEU A C 1
ATOM 940 O O . LEU A 1 116 ? 13.603 -14.859 -6.118 1.00 95.44 116 LEU A O 1
ATOM 944 N N . TYR A 1 117 ? 13.452 -16.988 -6.800 1.00 96.38 117 TYR A N 1
ATOM 945 C CA . TYR A 1 117 ? 14.546 -16.884 -7.757 1.00 96.38 117 TYR A CA 1
ATOM 946 C C . TYR A 1 117 ? 14.202 -15.899 -8.892 1.00 96.38 117 TYR A C 1
ATOM 948 O O . TYR A 1 117 ? 13.093 -15.932 -9.427 1.00 96.38 117 TYR A O 1
ATOM 956 N N . LYS A 1 118 ? 15.139 -15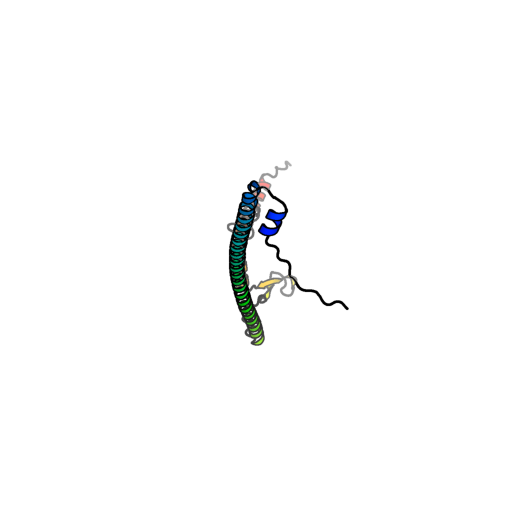.006 -9.242 1.00 96.25 118 LYS A N 1
ATOM 957 C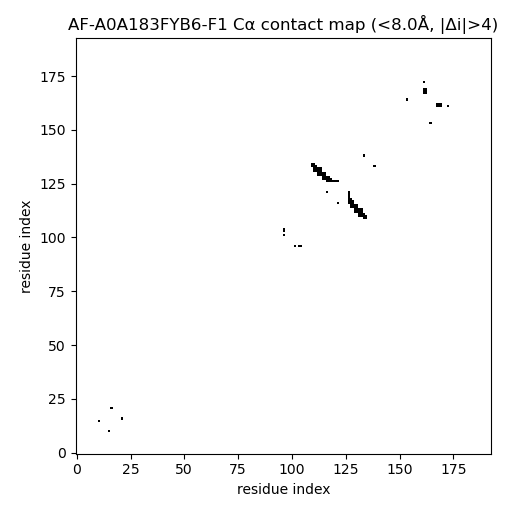 CA . LYS A 1 118 ? 14.983 -14.011 -10.317 1.00 96.25 118 LYS A CA 1
ATOM 958 C C . LYS A 1 118 ? 15.631 -14.471 -11.628 1.00 96.25 118 LYS A C 1
ATOM 960 O O . LYS A 1 118 ? 14.928 -14.591 -12.624 1.00 96.25 118 LYS A O 1
ATOM 965 N N . LYS A 1 119 ? 16.964 -14.612 -11.651 1.00 95.44 119 LYS A N 1
ATOM 966 C CA . LYS A 1 119 ? 17.802 -14.936 -12.829 1.00 95.44 119 LYS A CA 1
ATOM 967 C C . LYS A 1 119 ? 19.260 -15.162 -12.408 1.00 95.44 119 LYS A C 1
ATOM 969 O O . LYS A 1 119 ? 19.639 -14.625 -11.380 1.00 95.44 119 LYS A O 1
ATOM 974 N N . GLY A 1 120 ? 20.083 -15.818 -13.230 1.00 95.69 120 GLY A N 1
ATOM 975 C CA . GLY A 1 120 ? 21.528 -15.986 -12.989 1.00 95.69 120 GLY A CA 1
ATOM 976 C C . GLY A 1 120 ? 21.898 -17.328 -12.350 1.00 95.69 120 GLY A C 1
ATOM 977 O O . GLY A 1 120 ? 21.203 -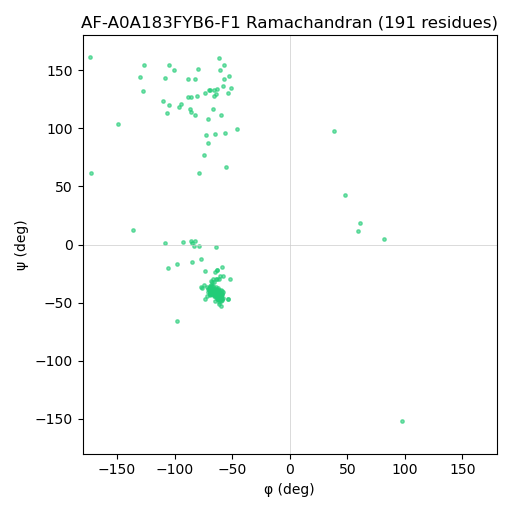18.320 -12.548 1.00 95.69 120 GLY A O 1
ATOM 978 N N . ASP A 1 121 ? 22.987 -17.378 -11.589 1.00 95.56 121 ASP A N 1
ATOM 979 C CA . ASP A 1 121 ? 23.368 -18.593 -10.860 1.00 95.56 121 ASP A CA 1
ATOM 980 C C . ASP A 1 121 ? 22.389 -18.866 -9.703 1.00 95.56 121 ASP A C 1
ATOM 982 O O . ASP A 1 121 ? 22.035 -17.967 -8.938 1.00 95.56 121 ASP A O 1
ATOM 986 N N . VAL A 1 122 ? 21.940 -20.114 -9.583 1.00 95.31 122 VAL A N 1
ATOM 987 C CA . VAL A 1 122 ? 20.987 -20.583 -8.565 1.00 95.31 122 VAL A CA 1
ATOM 988 C C . VAL A 1 122 ? 21.649 -20.685 -7.188 1.00 95.31 122 VAL A C 1
ATOM 990 O O . VAL A 1 122 ? 20.949 -20.623 -6.175 1.00 95.31 122 VAL A O 1
ATOM 993 N N . HIS A 1 123 ? 22.978 -20.808 -7.136 1.00 95.19 123 HIS A N 1
ATOM 994 C CA . HIS A 1 123 ? 23.740 -20.897 -5.888 1.00 95.19 123 HIS A CA 1
ATOM 995 C C . HIS A 1 123 ? 24.089 -19.533 -5.282 1.00 95.19 123 HIS A C 1
ATOM 997 O O . HIS A 1 123 ? 24.425 -19.457 -4.100 1.00 95.19 123 HIS A O 1
ATOM 1003 N N . ASP A 1 124 ? 23.955 -18.453 -6.051 1.00 94.44 124 ASP A N 1
ATOM 1004 C CA . ASP A 1 124 ? 24.154 -17.094 -5.561 1.00 94.44 124 ASP A CA 1
ATOM 1005 C C . ASP A 1 124 ? 22.856 -16.535 -4.952 1.00 94.44 124 ASP A C 1
ATOM 1007 O O . ASP A 1 124 ? 21.841 -16.333 -5.625 1.00 94.44 124 ASP A O 1
ATOM 1011 N N . ILE A 1 125 ? 22.898 -16.240 -3.652 1.00 92.69 125 ILE A N 1
ATOM 1012 C CA . ILE A 1 125 ? 21.776 -15.672 -2.895 1.00 92.69 125 ILE A CA 1
ATOM 1013 C C . ILE A 1 125 ? 21.321 -14.304 -3.437 1.00 92.69 125 ILE A C 1
ATOM 1015 O O . ILE A 1 125 ? 20.141 -13.961 -3.324 1.00 92.69 125 ILE A O 1
ATOM 1019 N N . GLY A 1 126 ? 22.213 -13.540 -4.082 1.00 94.88 126 GLY A N 1
ATOM 1020 C CA . GLY A 1 126 ? 21.902 -12.246 -4.700 1.00 94.88 126 GLY A CA 1
ATOM 1021 C C . GLY A 1 126 ? 20.887 -12.341 -5.847 1.00 94.88 126 GLY A C 1
ATOM 1022 O O . GLY A 1 126 ? 20.168 -11.377 -6.138 1.00 94.88 126 GLY A O 1
ATOM 1023 N N . ASN A 1 127 ? 20.748 -13.530 -6.440 1.00 97.12 127 ASN A N 1
ATOM 1024 C CA . ASN A 1 127 ? 19.817 -13.812 -7.528 1.00 97.12 127 ASN A CA 1
ATOM 1025 C C . ASN A 1 127 ? 18.386 -14.107 -7.063 1.00 97.12 127 ASN A C 1
ATOM 1027 O O . ASN A 1 127 ? 17.502 -14.339 -7.891 1.00 97.12 127 ASN A O 1
ATOM 1031 N N . TYR A 1 128 ? 18.113 -14.029 -5.759 1.00 97.00 128 TYR A N 1
ATOM 1032 C CA . TYR A 1 128 ? 16.780 -14.210 -5.194 1.00 97.00 128 TYR A CA 1
ATOM 1033 C C . TYR A 1 128 ? 16.146 -12.875 -4.773 1.00 97.00 128 TYR A C 1
ATOM 1035 O O . TYR A 1 128 ? 16.798 -11.865 -4.503 1.00 97.00 128 TYR A O 1
ATOM 1043 N N . ARG A 1 129 ? 14.813 -12.836 -4.753 1.00 95.69 129 ARG A N 1
ATOM 1044 C CA . ARG A 1 129 ? 13.998 -11.757 -4.189 1.00 95.69 129 ARG A CA 1
ATOM 1045 C C . ARG A 1 129 ? 13.316 -12.280 -2.932 1.00 95.69 129 ARG A C 1
ATOM 1047 O O . ARG A 1 129 ? 12.561 -13.244 -3.047 1.00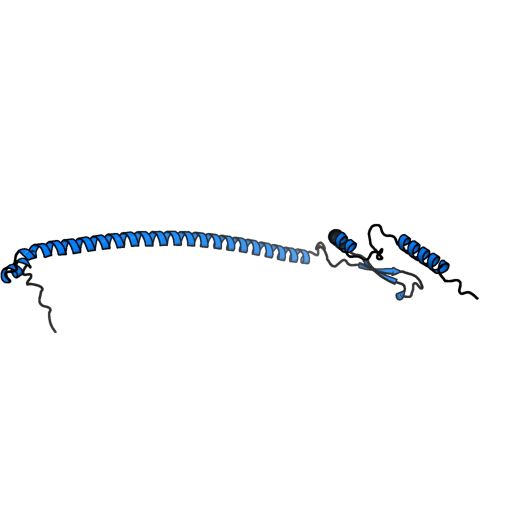 95.69 129 ARG A O 1
ATOM 1054 N N . PRO A 1 130 ? 13.489 -11.650 -1.766 1.00 94.69 130 PRO A N 1
ATOM 1055 C CA . PRO A 1 130 ? 12.613 -11.937 -0.644 1.00 94.69 130 PRO A CA 1
ATOM 1056 C C . PRO A 1 130 ? 11.189 -11.467 -0.973 1.00 94.69 130 PRO A C 1
ATOM 1058 O O . PRO A 1 130 ? 10.981 -10.358 -1.475 1.00 94.69 130 PRO A O 1
ATOM 1061 N N . ILE A 1 131 ? 10.212 -12.333 -0.717 1.00 94.38 131 ILE A N 1
ATOM 1062 C CA . ILE A 1 131 ? 8.782 -12.055 -0.824 1.00 94.38 131 ILE A CA 1
ATOM 1063 C C . ILE A 1 131 ? 8.126 -12.454 0.489 1.00 94.38 131 ILE A C 1
ATOM 1065 O O . ILE A 1 131 ? 8.324 -13.560 0.983 1.00 94.38 131 ILE A O 1
ATOM 1069 N N . CYS A 1 132 ? 7.293 -11.564 1.016 1.00 90.88 132 CYS A N 1
ATOM 1070 C CA . CYS A 1 132 ? 6.486 -11.835 2.194 1.00 90.88 132 CYS A CA 1
ATOM 1071 C C . CYS A 1 132 ? 5.097 -12.316 1.764 1.00 90.88 132 CYS A C 1
ATOM 1073 O O . CYS A 1 132 ? 4.358 -11.585 1.097 1.00 90.88 132 CYS A O 1
ATOM 1075 N N . LEU A 1 133 ? 4.707 -13.519 2.173 1.00 88.56 133 LEU A N 1
ATOM 1076 C CA . LEU A 1 133 ? 3.340 -14.000 2.032 1.00 88.56 133 LEU A CA 1
ATOM 1077 C C . LEU A 1 133 ? 2.515 -13.522 3.227 1.00 88.56 133 LEU A C 1
ATOM 1079 O O . LEU A 1 133 ? 2.750 -13.910 4.370 1.00 88.56 133 LEU A O 1
ATOM 1083 N N . LEU A 1 134 ? 1.551 -12.652 2.933 1.00 86.88 134 LEU A N 1
ATOM 1084 C CA . LEU A 1 134 ? 0.598 -12.115 3.901 1.00 86.88 134 LEU A CA 1
ATOM 1085 C C . LEU A 1 134 ? -0.553 -13.101 4.129 1.00 86.88 134 LEU A C 1
ATOM 1087 O O . LEU A 1 134 ? -1.055 -13.704 3.168 1.00 86.88 134 LEU A O 1
ATOM 1091 N N . SER A 1 135 ? -1.024 -13.192 5.375 1.00 87.69 135 SER A N 1
ATOM 1092 C CA . SER A 1 135 ? -2.240 -13.936 5.710 1.00 87.69 135 SER A CA 1
ATOM 1093 C C . SER A 1 135 ? -3.474 -13.354 5.001 1.00 87.69 135 SER A C 1
ATOM 1095 O O . SER A 1 135 ? -3.485 -12.207 4.536 1.00 87.69 135 SER A O 1
ATOM 1097 N N . LEU A 1 136 ? -4.543 -14.149 4.899 1.00 88.44 136 LEU A N 1
ATOM 1098 C CA . LEU A 1 136 ? -5.779 -13.731 4.228 1.00 88.44 136 LEU A CA 1
ATOM 1099 C C . LEU A 1 136 ? -6.392 -12.478 4.869 1.00 88.44 136 LEU A C 1
ATOM 1101 O O . LEU A 1 136 ? -6.843 -11.581 4.156 1.00 88.44 136 LEU A O 1
ATOM 1105 N N . ILE A 1 137 ? -6.363 -12.397 6.202 1.00 88.44 137 ILE A N 1
ATOM 1106 C CA . ILE A 1 137 ? -6.899 -11.259 6.957 1.00 88.44 137 ILE A CA 1
ATOM 1107 C C . ILE A 1 137 ? -6.152 -9.974 6.592 1.00 88.44 137 ILE A C 1
ATOM 1109 O O . ILE A 1 137 ? -6.781 -8.950 6.325 1.00 88.44 137 ILE A O 1
ATOM 1113 N N . TYR A 1 138 ? -4.822 -10.044 6.479 1.00 89.06 138 TYR A N 1
ATOM 1114 C CA . TYR A 1 138 ? -4.018 -8.914 6.027 1.00 89.06 138 TYR A CA 1
ATOM 1115 C C . TYR A 1 138 ? -4.367 -8.483 4.608 1.00 89.06 138 TYR A C 1
ATOM 1117 O O . TYR A 1 138 ? -4.593 -7.300 4.373 1.00 89.06 138 TYR A O 1
ATOM 1125 N N . LYS A 1 139 ? -4.475 -9.427 3.667 1.00 90.56 139 LYS A N 1
ATOM 1126 C CA . LYS A 1 139 ? -4.849 -9.115 2.278 1.00 90.56 139 LYS A CA 1
ATOM 1127 C C . LYS A 1 139 ? -6.214 -8.429 2.198 1.00 90.56 139 LYS A C 1
ATOM 1129 O O . LYS A 1 139 ? -6.357 -7.451 1.464 1.00 90.56 139 LYS A O 1
ATOM 1134 N N . LEU A 1 140 ? -7.195 -8.906 2.970 1.00 94.31 140 LEU A N 1
ATOM 1135 C CA . LEU A 1 140 ? -8.524 -8.301 3.040 1.00 94.31 140 LEU A CA 1
ATOM 1136 C C . LEU A 1 140 ? -8.447 -6.866 3.569 1.00 94.31 140 LEU A C 1
ATOM 1138 O O . LEU A 1 140 ? -8.978 -5.948 2.946 1.00 94.31 140 LEU A O 1
ATOM 1142 N N . PHE A 1 141 ? -7.749 -6.664 4.686 1.00 94.06 141 PHE A N 1
ATOM 1143 C CA . PHE A 1 141 ? -7.607 -5.349 5.298 1.00 94.06 141 PHE A CA 1
ATOM 1144 C C . PHE A 1 141 ? -6.886 -4.358 4.373 1.00 94.06 141 PHE A C 1
ATOM 1146 O O . PHE A 1 141 ? -7.383 -3.255 4.138 1.00 94.06 141 PHE A O 1
ATOM 1153 N N . THR A 1 142 ? -5.772 -4.774 3.763 1.00 94.31 142 THR A N 1
ATOM 1154 C CA . THR A 1 142 ? -5.046 -3.971 2.771 1.00 94.31 142 THR A CA 1
ATOM 1155 C C . THR A 1 142 ? -5.940 -3.607 1.588 1.00 94.31 142 THR A C 1
ATOM 1157 O O . THR A 1 142 ? -5.914 -2.462 1.144 1.00 94.31 142 THR A O 1
ATOM 1160 N N . ARG A 1 143 ? -6.783 -4.528 1.101 1.00 95.94 143 ARG A N 1
ATOM 1161 C CA . ARG A 1 143 ? -7.720 -4.245 0.004 1.00 95.94 143 ARG A CA 1
ATOM 1162 C C . ARG A 1 143 ? -8.786 -3.223 0.397 1.00 95.94 143 ARG A C 1
ATOM 1164 O O . ARG A 1 143 ? -9.087 -2.341 -0.403 1.00 95.94 143 ARG A O 1
ATOM 1171 N N . VAL A 1 144 ? -9.333 -3.310 1.611 1.00 97.44 144 VAL A N 1
ATOM 1172 C CA . VAL A 1 144 ? -10.303 -2.328 2.126 1.00 97.44 144 VAL A CA 1
ATOM 1173 C C . VAL A 1 144 ? -9.675 -0.938 2.216 1.00 97.44 144 VAL A C 1
ATOM 1175 O O . VAL A 1 144 ? -10.290 0.028 1.767 1.00 97.44 144 VAL A O 1
ATOM 1178 N N . ILE A 1 145 ? -8.453 -0.832 2.746 1.00 97.06 145 ILE A N 1
ATOM 1179 C CA . ILE A 1 145 ? -7.721 0.441 2.801 1.00 97.06 145 ILE A CA 1
ATOM 1180 C C . ILE A 1 145 ? -7.474 0.973 1.393 1.00 97.06 145 ILE A C 1
ATOM 1182 O O . ILE A 1 145 ? -7.831 2.116 1.116 1.00 97.06 145 ILE A O 1
ATOM 1186 N N . LEU A 1 146 ? -6.929 0.141 0.499 1.00 96.00 146 LEU A N 1
ATOM 1187 C CA . LEU A 1 146 ? -6.642 0.519 -0.883 1.00 96.00 146 LEU A CA 1
ATOM 1188 C C . LEU A 1 146 ? -7.886 1.091 -1.566 1.00 96.00 146 LEU A C 1
ATOM 1190 O O . LEU A 1 146 ? -7.817 2.168 -2.140 1.00 96.00 146 LEU A O 1
ATOM 1194 N N . ASN A 1 147 ? -9.039 0.431 -1.442 1.00 96.38 147 ASN A N 1
ATOM 1195 C CA . ASN A 1 147 ? -10.283 0.901 -2.056 1.00 96.38 147 ASN A CA 1
ATOM 1196 C C . ASN A 1 147 ? -10.735 2.274 -1.532 1.00 96.38 147 ASN A C 1
ATOM 1198 O O . ASN A 1 147 ? -11.372 3.021 -2.268 1.00 96.38 147 ASN A O 1
ATOM 1202 N N . ARG A 1 148 ? -10.415 2.614 -0.277 1.00 97.25 148 ARG A N 1
ATOM 1203 C CA . ARG A 1 148 ? -10.751 3.917 0.313 1.00 97.25 148 ARG A CA 1
ATOM 1204 C C . ARG A 1 148 ? -9.820 5.031 -0.156 1.00 97.25 148 ARG A C 1
ATOM 1206 O O . ARG A 1 148 ? -10.285 6.150 -0.332 1.00 97.25 148 ARG A O 1
ATOM 1213 N N . ILE A 1 149 ? -8.533 4.734 -0.349 1.00 96.38 149 ILE A N 1
ATOM 1214 C CA . ILE A 1 149 ? -7.517 5.747 -0.685 1.00 96.38 149 ILE A CA 1
ATOM 1215 C C . ILE A 1 149 ? -7.200 5.834 -2.183 1.00 96.38 149 ILE A C 1
ATOM 1217 O O . ILE A 1 149 ? -6.631 6.834 -2.608 1.00 96.38 149 ILE A O 1
ATOM 1221 N N . SER A 1 150 ? -7.567 4.824 -2.986 1.00 95.19 150 SER A N 1
ATOM 1222 C CA . SER A 1 150 ? -7.163 4.711 -4.400 1.00 95.19 150 SER A CA 1
ATOM 1223 C C . SER A 1 150 ? -7.496 5.966 -5.190 1.00 95.19 150 SER A C 1
ATOM 1225 O O . SER A 1 150 ? -6.625 6.483 -5.869 1.00 95.19 150 SER A O 1
ATOM 1227 N N . ARG A 1 151 ? -8.718 6.500 -5.053 1.00 94.06 151 ARG A N 1
ATOM 1228 C CA . ARG A 1 151 ? -9.145 7.678 -5.820 1.00 94.06 151 ARG A CA 1
ATOM 1229 C C . ARG A 1 151 ? -8.256 8.892 -5.541 1.00 94.06 151 ARG A C 1
ATOM 1231 O O . ARG A 1 151 ? -7.754 9.502 -6.472 1.00 94.06 151 ARG A O 1
ATOM 1238 N N . THR A 1 152 ? -8.014 9.196 -4.268 1.00 95.56 152 THR A N 1
ATOM 1239 C CA . THR A 1 152 ? -7.158 10.321 -3.867 1.00 95.56 152 THR A CA 1
ATOM 1240 C C . THR A 1 152 ? -5.713 10.128 -4.324 1.00 95.56 152 THR A C 1
ATOM 1242 O O . THR A 1 152 ? -5.069 11.083 -4.747 1.00 95.56 152 THR A O 1
ATOM 1245 N N . LEU A 1 153 ? -5.198 8.894 -4.273 1.00 94.00 153 LEU A N 1
ATOM 1246 C CA . LEU A 1 153 ? -3.860 8.588 -4.779 1.00 94.00 153 LEU A CA 1
ATOM 1247 C C . LEU A 1 153 ? -3.774 8.691 -6.304 1.00 94.00 153 LEU A C 1
ATOM 1249 O O . LEU A 1 153 ? -2.741 9.112 -6.812 1.00 94.00 153 LEU A O 1
ATOM 1253 N N . ASP A 1 154 ? -4.818 8.296 -7.031 1.00 93.25 154 ASP A N 1
ATOM 1254 C CA . ASP A 1 154 ? -4.856 8.360 -8.493 1.00 93.25 154 ASP A CA 1
ATOM 1255 C C . ASP A 1 154 ? -4.974 9.805 -8.999 1.00 93.25 154 ASP A C 1
ATOM 1257 O O . ASP A 1 154 ? -4.356 10.135 -10.011 1.00 93.25 154 ASP A O 1
ATOM 1261 N N . GLU A 1 155 ? -5.726 10.657 -8.290 1.00 93.81 155 GLU A N 1
ATOM 1262 C CA . GLU A 1 155 ? -5.869 12.098 -8.557 1.00 93.81 155 GLU A CA 1
ATOM 1263 C C . GLU A 1 155 ? -4.579 12.878 -8.258 1.00 93.81 155 GLU A C 1
ATOM 1265 O O . GLU A 1 155 ? -4.251 13.824 -8.967 1.00 93.81 155 GLU A O 1
ATOM 1270 N N . GLY A 1 156 ? -3.834 12.479 -7.221 1.00 93.50 156 GLY A N 1
ATOM 1271 C CA . GLY A 1 156 ? -2.582 13.131 -6.822 1.00 93.50 156 GLY A CA 1
ATOM 1272 C C . GLY A 1 156 ? -1.337 12.682 -7.595 1.00 93.50 156 GLY A C 1
ATOM 1273 O O . GLY A 1 156 ? -0.244 13.170 -7.310 1.00 93.50 156 GLY A O 1
ATOM 1274 N N . GLN A 1 157 ? -1.461 11.733 -8.527 1.00 93.19 157 GLN A N 1
ATOM 1275 C CA . GLN A 1 157 ? -0.328 11.204 -9.289 1.00 93.19 157 GLN A CA 1
ATOM 1276 C C . GLN A 1 157 ? -0.054 12.010 -10.569 1.00 93.19 157 GLN A C 1
ATOM 1278 O O . GLN A 1 157 ? -1.002 12.392 -11.258 1.00 93.19 157 GLN A O 1
ATOM 1283 N N . PRO A 1 158 ? 1.227 12.203 -10.944 1.00 91.88 158 PRO A N 1
ATOM 1284 C CA . PRO A 1 158 ? 1.597 12.797 -12.229 1.00 91.88 158 PRO A CA 1
ATOM 1285 C C . PRO A 1 158 ? 1.013 12.031 -13.425 1.00 91.88 158 PRO A C 1
ATOM 1287 O O . PRO A 1 158 ? 0.755 10.825 -13.347 1.00 91.88 158 PRO A O 1
ATOM 1290 N N . GLY A 1 159 ? 0.828 12.718 -14.554 1.00 87.56 159 GLY A N 1
ATOM 1291 C CA . GLY A 1 159 ? 0.299 12.110 -15.781 1.00 87.56 159 GLY A CA 1
ATOM 1292 C C . GLY A 1 159 ? 1.225 11.039 -16.365 1.00 87.56 159 GLY A C 1
ATOM 1293 O O . GLY A 1 159 ? 0.759 10.059 -16.936 1.00 87.56 159 GLY A O 1
ATOM 1294 N N . GLU A 1 160 ? 2.529 11.188 -16.144 1.00 89.19 160 GLU A N 1
ATOM 1295 C CA . GLU A 1 160 ? 3.601 10.300 -16.598 1.00 89.19 160 GLU A CA 1
ATOM 1296 C C . GLU A 1 160 ? 3.713 9.024 -15.752 1.00 89.19 160 GLU A C 1
ATOM 1298 O O . GLU A 1 160 ? 4.411 8.076 -16.113 1.00 89.19 160 GLU A O 1
ATOM 1303 N N . GLN A 1 161 ? 3.051 8.978 -14.595 1.00 91.19 161 GLN A N 1
ATOM 1304 C CA . GLN A 1 161 ? 3.024 7.792 -13.756 1.00 91.19 161 GLN A CA 1
ATOM 1305 C C . GLN A 1 161 ? 1.957 6.827 -14.289 1.00 91.19 161 GLN A C 1
ATOM 1307 O O . GLN A 1 161 ? 0.769 7.090 -14.152 1.00 91.19 161 GLN A O 1
ATOM 1312 N N . ALA A 1 162 ? 2.362 5.679 -14.840 1.00 90.19 162 ALA A N 1
ATOM 1313 C CA . ALA A 1 162 ? 1.446 4.598 -15.262 1.00 90.19 162 ALA A CA 1
ATOM 1314 C C . ALA A 1 162 ? 1.458 3.387 -14.321 1.00 90.19 162 ALA A C 1
ATOM 1316 O O . ALA A 1 162 ? 0.544 2.562 -14.331 1.00 90.19 162 ALA A O 1
ATOM 1317 N N . GLY A 1 163 ? 2.522 3.238 -13.529 1.00 92.00 163 GLY A N 1
ATOM 1318 C CA . GLY A 1 163 ? 2.722 2.060 -12.693 1.00 92.00 163 GLY A CA 1
ATOM 1319 C C . GLY A 1 163 ? 1.640 1.938 -11.625 1.00 92.00 163 GLY A C 1
ATOM 1320 O O . GLY A 1 163 ? 1.407 2.882 -10.877 1.00 92.00 163 GLY A O 1
ATOM 1321 N N . PHE A 1 164 ? 1.029 0.753 -11.528 1.00 89.62 164 PHE A N 1
ATOM 1322 C CA . PHE A 1 164 ? 0.003 0.409 -10.531 1.00 89.62 164 PHE A CA 1
ATOM 1323 C C . PHE A 1 164 ? -1.279 1.254 -10.584 1.00 89.62 164 PHE A C 1
ATOM 1325 O O . PHE A 1 164 ? -2.051 1.242 -9.626 1.00 89.62 164 PHE A O 1
ATOM 1332 N N . ARG A 1 165 ? -1.540 1.936 -11.704 1.00 91.31 165 ARG A N 1
ATOM 1333 C CA . ARG A 1 165 ? -2.765 2.710 -11.917 1.00 91.31 165 ARG A CA 1
ATOM 1334 C C . ARG A 1 165 ? -3.767 1.950 -12.766 1.00 91.31 165 ARG A C 1
ATOM 1336 O O . ARG A 1 165 ? -3.416 1.149 -13.633 1.00 91.31 165 ARG A O 1
ATOM 1343 N N . ARG A 1 166 ? -5.048 2.217 -12.531 1.00 89.44 166 ARG A N 1
ATOM 1344 C CA . ARG A 1 166 ? -6.124 1.623 -13.325 1.00 89.44 166 ARG A CA 1
ATOM 1345 C C . ARG A 1 166 ? -6.179 2.274 -14.707 1.00 89.44 166 ARG A C 1
ATOM 1347 O O . ARG A 1 166 ? -6.247 3.490 -14.799 1.00 89.44 166 ARG A O 1
ATOM 1354 N N . GLY A 1 167 ? -6.225 1.456 -15.758 1.00 90.50 167 GLY A N 1
ATOM 1355 C CA . GLY A 1 167 ? -6.384 1.935 -17.137 1.00 90.50 167 GLY A CA 1
ATOM 1356 C C . GLY A 1 167 ? -5.095 2.415 -17.806 1.00 90.50 167 GLY A C 1
ATOM 1357 O O . GLY A 1 167 ? -5.163 2.874 -18.937 1.00 90.50 167 GLY A O 1
ATOM 1358 N N . PHE A 1 168 ? -3.946 2.275 -17.143 1.00 90.94 168 PHE A N 1
ATOM 1359 C CA . PHE A 1 168 ? -2.635 2.566 -17.716 1.00 90.94 168 PHE A CA 1
ATOM 1360 C C . PHE A 1 168 ? -1.871 1.267 -17.976 1.00 90.94 168 PHE A C 1
ATOM 1362 O O . PHE A 1 168 ? -1.946 0.322 -17.184 1.00 90.94 168 PHE A O 1
ATOM 1369 N N . SER A 1 169 ? -1.112 1.228 -19.069 1.00 91.62 169 SER A N 1
ATOM 1370 C CA . SER A 1 169 ? -0.259 0.101 -19.431 1.00 91.62 169 SER A CA 1
ATOM 1371 C C . SER A 1 169 ? 1.174 0.552 -19.692 1.00 91.62 169 SER A C 1
ATOM 1373 O O . SER A 1 169 ? 1.443 1.677 -20.107 1.00 91.62 169 SER A O 1
ATOM 1375 N N . THR A 1 170 ? 2.131 -0.362 -19.521 1.00 92.50 170 THR A N 1
ATOM 1376 C CA . THR A 1 170 ? 3.511 -0.127 -19.971 1.00 92.50 170 THR A CA 1
ATOM 1377 C C . THR A 1 170 ? 3.597 0.038 -21.488 1.00 92.50 170 THR A C 1
ATOM 1379 O O . THR A 1 170 ? 4.552 0.630 -21.979 1.00 92.50 170 THR A O 1
ATOM 1382 N N . ILE A 1 171 ? 2.604 -0.465 -22.229 1.00 93.25 171 ILE A N 1
ATOM 1383 C CA . ILE A 1 171 ? 2.520 -0.337 -23.689 1.00 93.25 171 ILE A CA 1
ATOM 1384 C C . ILE A 1 171 ? 2.397 1.134 -24.100 1.00 93.25 171 ILE A C 1
ATOM 1386 O O . ILE A 1 171 ? 3.096 1.555 -25.018 1.00 93.25 171 ILE A O 1
ATOM 1390 N N . ASP A 1 172 ? 1.583 1.920 -23.393 1.00 89.56 172 ASP A N 1
ATOM 1391 C CA . ASP A 1 172 ? 1.349 3.336 -23.707 1.00 89.56 172 ASP A CA 1
ATOM 1392 C C . ASP A 1 172 ? 2.651 4.139 -23.604 1.00 89.56 172 ASP A C 1
ATOM 1394 O O . ASP A 1 172 ? 2.988 4.950 -24.469 1.00 89.56 172 ASP A O 1
ATOM 1398 N N . HIS A 1 173 ? 3.445 3.850 -22.572 1.00 91.88 173 HIS A N 1
ATOM 1399 C CA . HIS A 1 173 ? 4.758 4.457 -22.387 1.00 91.88 173 HIS A CA 1
ATOM 1400 C C . HIS A 1 173 ? 5.784 3.999 -23.415 1.00 91.88 173 HIS A C 1
ATOM 1402 O O . HIS A 1 173 ? 6.525 4.834 -23.928 1.00 91.88 173 HIS A O 1
ATOM 1408 N N . VAL A 1 174 ? 5.828 2.704 -23.747 1.00 94.88 174 VAL A N 1
ATOM 1409 C CA . VAL A 1 174 ? 6.715 2.210 -24.812 1.00 94.88 174 VAL A CA 1
ATOM 1410 C C . VAL A 1 174 ? 6.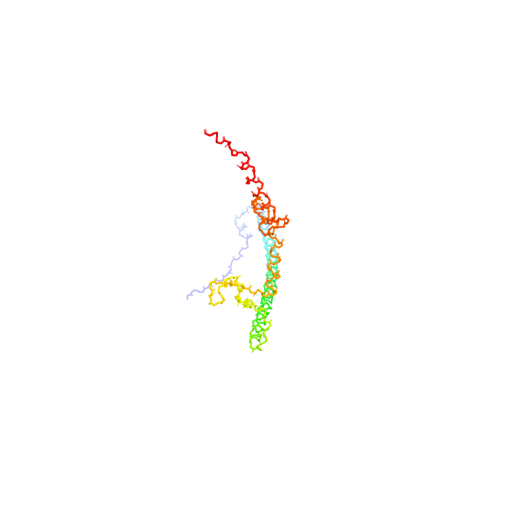378 2.909 -26.125 1.00 94.88 174 VAL A C 1
ATOM 1412 O O . VAL A 1 174 ? 7.275 3.452 -26.758 1.00 94.88 174 VAL A O 1
ATOM 1415 N N . HIS A 1 175 ? 5.095 2.985 -26.484 1.00 94.12 175 HIS A N 1
ATOM 1416 C CA . HIS A 1 175 ? 4.643 3.679 -27.685 1.00 94.12 175 HIS A CA 1
ATOM 1417 C C . HIS A 1 175 ? 5.049 5.158 -27.684 1.00 94.12 175 HIS A C 1
ATOM 1419 O O . HIS A 1 175 ? 5.617 5.644 -28.661 1.00 94.12 175 HIS A O 1
ATOM 1425 N N . THR A 1 176 ? 4.820 5.855 -26.569 1.00 93.00 176 THR A N 1
ATOM 1426 C CA . THR A 1 176 ? 5.178 7.272 -26.413 1.00 93.00 176 THR A CA 1
ATOM 1427 C C . THR A 1 176 ? 6.682 7.494 -26.589 1.00 93.00 176 THR A C 1
ATOM 1429 O O . THR A 1 176 ? 7.093 8.384 -27.332 1.00 93.00 176 THR A O 1
ATOM 1432 N N . ILE A 1 177 ? 7.516 6.656 -25.963 1.00 94.44 177 ILE A N 1
ATOM 1433 C CA . ILE A 1 177 ? 8.979 6.733 -26.080 1.00 94.44 177 ILE A CA 1
ATOM 1434 C C . ILE A 1 177 ? 9.427 6.427 -27.512 1.00 94.44 177 ILE A C 1
ATOM 1436 O O . ILE A 1 177 ? 10.257 7.153 -28.055 1.00 94.44 177 ILE A O 1
ATOM 1440 N N . THR A 1 178 ? 8.874 5.392 -28.148 1.00 96.62 178 THR A N 1
ATOM 1441 C CA . THR A 1 178 ? 9.180 5.064 -29.546 1.00 96.62 178 THR A CA 1
ATOM 1442 C C . THR A 1 178 ? 8.856 6.241 -30.463 1.00 96.62 178 THR A C 1
ATOM 1444 O O . THR A 1 178 ? 9.711 6.646 -31.250 1.00 96.62 178 THR A O 1
ATOM 1447 N N . LYS A 1 179 ? 7.680 6.858 -30.297 1.00 96.00 179 LYS A N 1
ATOM 1448 C CA . LYS A 1 179 ? 7.267 8.025 -31.081 1.00 96.00 179 LYS A CA 1
ATOM 1449 C C . LYS A 1 179 ? 8.200 9.217 -30.873 1.00 96.00 179 LYS A C 1
ATOM 1451 O O . LYS A 1 179 ? 8.591 9.867 -31.838 1.00 96.00 179 LYS A O 1
ATOM 1456 N N . LEU A 1 180 ? 8.600 9.479 -29.630 1.00 94.94 180 LEU A N 1
ATOM 1457 C CA . LEU A 1 180 ? 9.542 10.549 -29.304 1.00 94.94 180 LEU A CA 1
ATOM 1458 C C . LEU A 1 180 ? 10.905 10.329 -29.980 1.00 94.94 180 LEU A C 1
ATOM 1460 O O . LEU A 1 180 ? 11.489 11.271 -30.513 1.00 94.94 180 LEU A O 1
ATOM 1464 N N . ILE A 1 181 ? 11.404 9.089 -29.986 1.00 95.31 181 ILE A N 1
ATOM 1465 C CA . ILE A 1 181 ? 12.666 8.728 -30.647 1.00 95.31 181 ILE A CA 1
ATOM 1466 C C . ILE A 1 181 ? 12.566 8.931 -32.163 1.00 95.31 181 ILE A C 1
ATOM 1468 O O . ILE A 1 181 ? 13.506 9.453 -32.760 1.00 95.31 181 ILE A O 1
ATOM 1472 N N . GLU A 1 182 ? 11.456 8.532 -32.787 1.00 94.94 182 GLU A N 1
ATOM 1473 C CA . GLU A 1 182 ? 11.213 8.738 -34.222 1.00 94.94 182 GLU A CA 1
ATOM 1474 C C . GLU A 1 182 ? 11.231 10.224 -34.581 1.00 94.94 182 GLU A C 1
ATOM 1476 O O . GLU A 1 182 ? 12.029 10.644 -35.419 1.00 94.94 182 GLU A O 1
ATOM 1481 N N . VAL A 1 183 ? 10.430 11.027 -33.876 1.00 94.38 183 VAL A N 1
ATOM 1482 C CA . VAL A 1 183 ? 10.357 12.479 -34.079 1.00 94.38 183 VAL A CA 1
ATOM 1483 C C . VAL A 1 183 ? 11.725 13.120 -33.840 1.00 94.38 183 VAL A C 1
ATOM 1485 O O . VAL A 1 183 ? 12.186 13.917 -34.647 1.00 94.38 183 VAL A O 1
ATOM 1488 N N . SER A 1 184 ? 12.445 12.737 -32.784 1.00 92.19 184 SER A N 1
ATOM 1489 C CA . SER A 1 184 ? 13.784 13.276 -32.520 1.00 92.19 184 SER A CA 1
ATOM 1490 C C . SER A 1 184 ? 14.803 12.935 -33.613 1.00 92.19 184 SER A C 1
ATOM 1492 O O . SER A 1 184 ? 15.752 13.696 -33.801 1.00 92.19 184 SER A O 1
ATOM 1494 N N . ARG A 1 185 ? 14.657 11.799 -34.304 1.00 90.94 185 ARG A N 1
ATOM 1495 C CA . ARG A 1 185 ? 15.522 11.428 -35.434 1.00 90.94 185 ARG A CA 1
ATOM 1496 C C . ARG A 1 185 ? 15.173 12.211 -36.694 1.00 90.94 185 ARG A C 1
ATOM 1498 O O . ARG A 1 185 ? 16.090 12.584 -37.413 1.00 90.94 185 ARG A O 1
ATOM 1505 N N . GLU A 1 186 ? 13.890 12.473 -36.926 1.00 88.44 186 GLU A N 1
ATOM 1506 C CA . GLU A 1 186 ? 13.395 13.273 -38.051 1.00 88.44 186 GLU A CA 1
ATOM 1507 C C . GLU A 1 186 ? 13.759 14.760 -37.909 1.00 88.44 186 GLU A C 1
ATOM 1509 O O . GLU A 1 186 ? 14.228 15.379 -38.857 1.00 88.44 186 GLU A O 1
ATOM 1514 N N . TYR A 1 187 ? 13.622 15.313 -36.700 1.00 81.06 187 TYR A N 1
ATOM 1515 C CA . TYR A 1 187 ? 13.955 16.706 -36.383 1.00 81.06 187 TYR A CA 1
ATOM 1516 C C . TYR A 1 187 ? 15.423 16.937 -36.042 1.00 81.06 187 TYR A C 1
ATOM 1518 O O . TYR A 1 187 ? 15.803 18.070 -35.741 1.00 81.06 187 TYR A O 1
ATOM 1526 N N . LYS A 1 188 ? 16.270 15.900 -36.078 1.00 65.81 188 LYS A N 1
ATOM 1527 C CA . LYS A 1 188 ? 17.715 16.118 -36.063 1.00 65.81 188 LYS A CA 1
ATOM 1528 C C . LYS A 1 188 ? 17.990 16.970 -37.306 1.00 65.81 188 LYS A C 1
ATOM 1530 O O . LYS A 1 188 ? 17.767 16.454 -38.403 1.00 65.81 188 LYS A O 1
ATOM 1535 N N . PRO A 1 189 ? 18.382 18.258 -37.178 1.00 58.44 189 PRO A N 1
ATOM 1536 C CA . PRO A 1 189 ? 18.683 19.045 -38.359 1.00 58.44 189 PRO A CA 1
ATOM 1537 C C . PRO A 1 189 ? 19.706 18.225 -39.123 1.00 58.44 189 PRO A C 1
ATOM 1539 O O . PRO A 1 189 ? 20.641 17.705 -38.503 1.00 58.44 189 PRO A O 1
ATOM 1542 N N . LEU A 1 190 ? 19.471 18.029 -40.422 1.00 61.62 190 LEU A N 1
ATOM 1543 C CA . LEU A 1 190 ? 20.508 17.590 -41.339 1.00 61.62 190 LEU A CA 1
ATOM 1544 C C . LEU A 1 190 ? 21.703 18.476 -40.999 1.00 61.62 190 LEU A C 1
ATOM 1546 O O . LEU A 1 190 ? 21.697 19.663 -41.318 1.00 61.62 190 LEU A O 1
ATOM 1550 N N . ALA A 1 191 ? 22.647 17.946 -40.221 1.00 58.66 191 ALA A N 1
ATOM 1551 C CA . ALA A 1 191 ? 23.927 18.574 -40.029 1.00 58.66 191 ALA A CA 1
ATOM 1552 C C . ALA A 1 191 ? 24.511 18.494 -41.430 1.00 58.66 191 ALA A C 1
ATOM 1554 O O . ALA A 1 191 ? 24.911 17.424 -41.891 1.00 58.66 191 ALA A O 1
ATOM 1555 N N . VAL A 1 192 ? 24.308 19.595 -42.148 1.00 54.62 192 VAL A N 1
ATOM 1556 C CA . VAL A 1 192 ? 24.779 19.832 -43.500 1.00 54.62 192 VAL A CA 1
ATOM 1557 C C . VAL A 1 192 ? 26.280 19.505 -43.478 1.00 54.62 192 VAL A C 1
ATOM 1559 O O . VAL A 1 192 ? 26.923 19.859 -42.486 1.00 54.62 192 VAL A O 1
ATOM 1562 N N . PRO A 1 193 ? 26.784 18.752 -44.474 1.00 55.09 193 PRO A N 1
ATOM 1563 C CA . PRO A 1 193 ? 28.140 18.198 -44.488 1.00 55.09 193 PRO A CA 1
ATOM 1564 C C . PRO A 1 193 ? 29.247 19.213 -44.200 1.00 55.09 193 PRO A C 1
ATOM 1566 O O . PRO A 1 193 ? 29.086 20.398 -44.574 1.00 55.09 193 PRO A O 1
#